Protein AF-A0A955DPI5-F1 (afdb_monomer_lite)

Radius of gyration: 25.95 Å; chains: 1; bounding box: 61×45×71 Å

Sequence (266 aa):
CLPEGFCIQANELGGADCTATEGVYQGDDTFCGGGVICPNPGCPGEGPCLFANGTRGCQNPECCSDICNLDPFCCDTEWDEQCVEEALNSPACVSSACNANAGPCGAGNGTPGCDEPLCCAQLCEFDPFCCDTEWDGLCASGAARTLACGAPPTACCLPDGTCTDNLGFIGCNAFGGALSPMGVVCAEVTTCGGPPCPWDCAPLPDGNGQVNIDDLVAVINSFGALGGPCDSAPDNGDGTFGNGTINIDDLVAVINNFGPCPGQPL

Structure (mmCIF, N/CA/C/O backbone):
data_AF-A0A955DPI5-F1
#
_entry.id   AF-A0A955DPI5-F1
#
loop_
_atom_site.group_PDB
_atom_site.id
_atom_site.type_symbol
_atom_site.label_atom_id
_atom_site.label_alt_id
_atom_site.label_comp_id
_atom_site.label_asym_id
_atom_site.label_entity_id
_atom_site.label_seq_id
_atom_site.pdbx_PDB_ins_code
_atom_site.Cartn_x
_atom_site.Cartn_y
_atom_site.Cartn_z
_atom_site.occupancy
_atom_site.B_iso_or_equiv
_atom_site.auth_seq_id
_atom_site.auth_comp_id
_atom_site.auth_asym_id
_atom_site.auth_atom_id
_atom_site.pdbx_PDB_model_num
ATOM 1 N N . CYS A 1 1 ? -18.372 -9.693 25.940 1.00 83.75 1 CYS A N 1
ATOM 2 C CA . CYS A 1 1 ? -17.633 -10.300 24.820 1.00 83.75 1 CYS A CA 1
ATOM 3 C C . CYS A 1 1 ? -17.995 -11.759 24.727 1.00 83.75 1 CYS A C 1
ATOM 5 O O . CYS A 1 1 ? -17.690 -12.491 25.657 1.00 83.75 1 CYS A O 1
ATOM 7 N N . LEU A 1 2 ? -18.670 -12.174 23.666 1.00 81.75 2 LEU A N 1
ATOM 8 C CA . LEU A 1 2 ? -18.952 -13.584 23.422 1.00 81.75 2 LEU A CA 1
ATOM 9 C C . LEU A 1 2 ? -17.738 -14.293 22.792 1.00 81.75 2 LEU A C 1
ATOM 11 O O . LEU A 1 2 ? 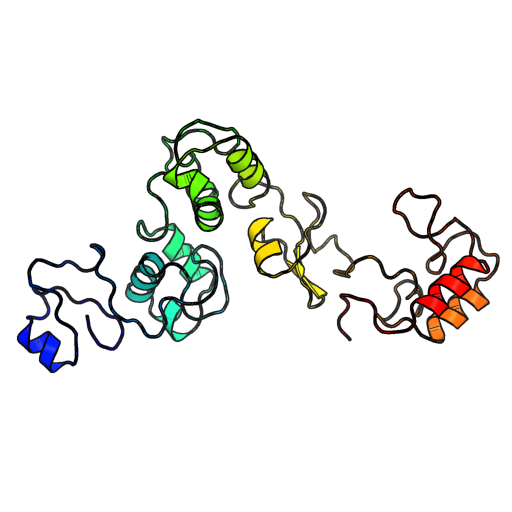-16.851 -13.610 22.278 1.00 81.75 2 LEU A O 1
ATOM 15 N N . PRO A 1 3 ? -17.685 -15.638 22.834 1.00 73.25 3 PRO A N 1
ATOM 16 C CA . PRO A 1 3 ? -16.581 -16.420 22.261 1.00 73.25 3 PRO A CA 1
ATOM 17 C C . PRO A 1 3 ? -16.372 -16.204 20.755 1.00 73.25 3 PRO A C 1
ATOM 19 O O . PRO A 1 3 ? -15.258 -16.322 20.265 1.00 73.25 3 PRO A O 1
ATOM 22 N N . GLU A 1 4 ? -17.446 -15.865 20.044 1.00 70.19 4 GLU A N 1
ATOM 23 C CA . GLU A 1 4 ? -17.479 -15.605 18.598 1.00 70.19 4 GLU A CA 1
ATOM 24 C C . GLU A 1 4 ? -17.051 -14.158 18.251 1.00 70.19 4 GLU A C 1
ATOM 26 O O . GLU A 1 4 ? -17.290 -13.682 17.151 1.00 70.19 4 GLU A O 1
ATOM 31 N N . GLY A 1 5 ? -16.492 -13.397 19.200 1.00 70.62 5 GLY A N 1
ATOM 32 C CA . GLY A 1 5 ? -16.065 -12.008 18.980 1.00 70.62 5 GLY A CA 1
ATOM 33 C C . GLY A 1 5 ? -17.152 -10.946 19.154 1.00 70.62 5 GLY A C 1
ATOM 34 O O . GLY A 1 5 ? -16.815 -9.781 19.358 1.00 70.62 5 GLY A O 1
ATOM 35 N N . PHE A 1 6 ? -18.435 -11.322 19.194 1.00 75.81 6 PHE A N 1
ATOM 36 C CA . PHE A 1 6 ? -19.522 -10.352 19.354 1.00 75.81 6 PHE A CA 1
ATOM 37 C C . PHE A 1 6 ? -19.469 -9.610 20.693 1.00 75.81 6 PHE A C 1
ATOM 39 O O . PHE A 1 6 ? -19.413 -10.202 21.784 1.00 75.81 6 PHE A O 1
ATOM 46 N N . CYS A 1 7 ? -19.575 -8.288 20.614 1.00 78.62 7 CYS A N 1
ATOM 47 C CA . CYS A 1 7 ? -19.866 -7.457 21.767 1.00 78.62 7 CYS A CA 1
ATOM 48 C C . CYS A 1 7 ? -21.381 -7.227 21.878 1.00 78.62 7 CYS A C 1
ATOM 50 O O . CYS A 1 7 ? -22.006 -6.745 20.942 1.00 78.62 7 CYS A O 1
ATOM 52 N N . ILE A 1 8 ? -21.964 -7.565 23.032 1.00 84.00 8 ILE A N 1
ATOM 53 C CA . ILE A 1 8 ? -23.379 -7.325 23.346 1.00 84.00 8 ILE A CA 1
ATOM 54 C C . ILE A 1 8 ? -23.449 -6.393 24.552 1.00 84.00 8 ILE A C 1
ATOM 56 O O . ILE A 1 8 ? -22.707 -6.586 25.521 1.00 84.00 8 ILE A O 1
ATOM 60 N N . GLN A 1 9 ? -24.324 -5.391 24.487 1.00 84.88 9 GLN A N 1
ATOM 61 C CA . GLN A 1 9 ? -24.470 -4.401 25.549 1.00 84.88 9 GLN A CA 1
ATOM 62 C C . GLN A 1 9 ? -25.161 -5.011 26.779 1.00 84.88 9 GLN A C 1
ATOM 64 O O . GLN A 1 9 ? -26.024 -5.884 26.670 1.00 84.88 9 GLN A O 1
ATOM 69 N N . ALA A 1 10 ? -24.820 -4.530 27.978 1.00 76.56 10 ALA A N 1
ATOM 70 C CA . ALA A 1 10 ? -25.341 -5.089 29.231 1.00 76.56 10 ALA A CA 1
ATOM 71 C C . ALA A 1 10 ? -26.872 -4.948 29.389 1.00 76.56 10 ALA A C 1
ATOM 73 O O . ALA A 1 10 ? -27.504 -5.720 30.110 1.00 76.56 10 ALA A O 1
ATOM 74 N N . ASN A 1 11 ? -27.486 -3.979 28.700 1.00 80.69 11 ASN A N 1
ATOM 75 C CA . ASN A 1 11 ? -28.943 -3.819 28.637 1.00 80.69 11 ASN A CA 1
ATOM 76 C C . ASN A 1 11 ? -29.635 -4.880 27.759 1.00 80.69 11 ASN A C 1
ATOM 78 O O . ASN A 1 11 ? -30.847 -5.056 27.880 1.00 80.69 11 ASN A O 1
ATOM 82 N N . GLU A 1 12 ? -28.888 -5.569 26.896 1.00 82.06 12 GLU A N 1
ATOM 83 C CA . GLU A 1 12 ? -29.357 -6.655 26.031 1.00 82.06 12 GLU A CA 1
ATOM 84 C C . GLU A 1 12 ? -29.020 -8.028 26.627 1.00 82.06 12 GLU A C 1
ATOM 86 O O . GLU A 1 12 ? -29.833 -8.950 26.551 1.00 82.06 12 GLU A O 1
ATOM 91 N N . LEU A 1 13 ? -27.851 -8.153 27.265 1.00 80.00 13 LEU A N 1
ATOM 92 C CA . LEU A 1 13 ? -27.386 -9.374 27.919 1.00 80.00 13 LEU A CA 1
ATOM 93 C C . LEU A 1 13 ? -26.666 -9.041 29.233 1.00 80.00 13 LEU A C 1
ATOM 95 O O . LEU A 1 13 ? -25.537 -8.550 29.236 1.00 80.00 13 LEU A O 1
ATOM 99 N N . GLY A 1 14 ? -27.305 -9.335 30.368 1.00 82.88 14 GLY A N 1
ATOM 100 C CA . GLY A 1 14 ? -26.716 -9.095 31.688 1.00 82.88 14 GLY A CA 1
ATOM 101 C C . GLY A 1 14 ? -25.480 -9.966 31.958 1.00 82.88 14 GLY A C 1
ATOM 102 O O . GLY A 1 14 ? -25.284 -11.015 31.345 1.00 82.88 14 GLY A O 1
ATOM 103 N N . GLY A 1 15 ? -24.643 -9.575 32.927 1.00 80.12 15 GLY A N 1
ATOM 104 C CA . GLY A 1 15 ? -23.353 -10.244 33.169 1.00 80.12 15 GLY A CA 1
ATOM 105 C C . GLY A 1 15 ? -23.434 -11.738 33.517 1.00 80.12 15 GLY A C 1
ATOM 106 O O . GLY A 1 15 ? -22.563 -12.515 33.116 1.00 80.12 15 GLY A O 1
ATOM 107 N N . ALA A 1 16 ? -24.499 -12.168 34.202 1.00 79.75 16 ALA A N 1
ATOM 108 C CA . ALA A 1 16 ? -24.729 -13.585 34.493 1.00 79.75 16 ALA A CA 1
ATOM 109 C C . ALA A 1 16 ? -25.003 -14.398 33.213 1.00 79.75 16 ALA A C 1
ATOM 111 O O . ALA A 1 16 ? -24.439 -15.480 33.048 1.00 79.75 16 ALA A O 1
ATOM 112 N N . ASP A 1 17 ? -25.795 -13.848 32.291 1.00 86.31 17 ASP A N 1
ATOM 113 C CA . ASP A 1 17 ? -26.145 -14.494 31.021 1.00 86.31 17 ASP A CA 1
ATOM 114 C C . ASP A 1 17 ? -24.972 -14.456 30.026 1.00 86.31 17 ASP A C 1
ATOM 116 O O . ASP A 1 17 ? -24.720 -15.432 29.317 1.00 86.31 17 ASP A O 1
ATOM 120 N N . CYS A 1 18 ? -24.169 -13.384 30.045 1.00 83.44 18 CYS A N 1
ATOM 121 C CA . CYS A 1 18 ? -22.902 -13.315 29.310 1.00 83.44 18 CYS A CA 1
ATOM 122 C C . CYS A 1 18 ? -21.966 -14.461 29.719 1.00 83.44 18 CYS A C 1
ATOM 124 O O . CYS A 1 18 ? -21.470 -15.190 28.863 1.00 83.44 18 CYS A O 1
ATOM 126 N N . THR A 1 19 ? -21.769 -14.662 31.026 1.00 85.44 19 THR A N 1
ATOM 127 C CA . THR A 1 19 ? -20.880 -15.720 31.537 1.00 85.44 19 THR A CA 1
ATOM 128 C C . THR A 1 19 ? -21.436 -17.120 31.250 1.00 85.44 19 THR A C 1
ATOM 130 O O . THR A 1 19 ? -20.677 -18.046 30.973 1.00 85.44 19 THR A O 1
ATOM 133 N N . ALA A 1 20 ? -22.764 -17.284 31.283 1.00 88.38 20 ALA A N 1
ATOM 134 C CA . ALA A 1 20 ? -23.430 -18.546 30.955 1.00 88.38 20 ALA A CA 1
ATOM 135 C C . ALA A 1 20 ? -23.275 -18.953 29.478 1.00 88.38 20 ALA A C 1
ATOM 137 O O . ALA A 1 20 ? -23.368 -20.137 29.165 1.00 88.38 20 ALA A O 1
ATOM 138 N N . THR A 1 21 ? -23.001 -17.990 28.596 1.00 85.81 21 THR A N 1
ATOM 139 C CA . THR A 1 21 ? -22.740 -18.202 27.161 1.00 85.81 21 THR A CA 1
ATOM 140 C C . THR A 1 21 ? -21.234 -18.269 26.863 1.00 85.81 21 THR A C 1
ATOM 142 O O . THR A 1 21 ? -20.799 -17.976 25.755 1.00 85.81 21 THR A O 1
ATOM 145 N N . GLU A 1 22 ? -20.423 -18.587 27.879 1.00 86.12 22 GLU A N 1
ATOM 146 C CA . GLU A 1 22 ? -18.950 -18.613 27.827 1.00 86.12 22 GLU A CA 1
ATOM 147 C C . GLU A 1 22 ? -18.302 -17.265 27.458 1.00 86.12 22 GLU A C 1
ATOM 149 O O . GLU A 1 22 ? -17.112 -17.187 27.157 1.00 86.12 22 GLU A O 1
ATOM 154 N N . GLY A 1 23 ? -19.066 -16.173 27.521 1.00 84.62 23 GLY A N 1
ATOM 155 C CA . GLY A 1 23 ? -18.571 -14.835 27.255 1.00 84.62 23 GLY A CA 1
ATOM 156 C C . GLY A 1 23 ? -17.779 -14.244 28.423 1.00 84.62 23 GLY A C 1
ATOM 157 O O . GLY A 1 23 ? -18.050 -14.499 29.597 1.00 84.62 23 GLY A O 1
ATOM 158 N N . VAL A 1 24 ? -16.831 -13.370 28.097 1.00 86.94 24 VAL A N 1
ATOM 159 C CA . VAL A 1 24 ? -16.107 -12.528 29.052 1.00 86.94 24 VAL A CA 1
ATOM 160 C C . VAL A 1 24 ? -16.899 -11.243 29.277 1.00 86.94 24 VAL A C 1
ATOM 162 O O . VAL A 1 24 ? -17.056 -10.414 28.372 1.00 86.94 24 VAL A O 1
ATOM 165 N N . TYR A 1 25 ? -17.421 -11.085 30.489 1.00 85.12 25 TYR A N 1
ATOM 166 C CA . TYR A 1 25 ? -18.157 -9.896 30.900 1.00 85.12 25 TYR A CA 1
ATOM 167 C C . TYR A 1 25 ? -17.194 -8.756 31.263 1.00 85.12 25 TYR A C 1
ATOM 169 O O . TYR A 1 25 ? -16.297 -8.934 32.084 1.00 85.12 25 TYR A O 1
ATOM 177 N N . GLN A 1 26 ? -17.386 -7.591 30.639 1.00 84.38 26 GLN A N 1
ATOM 178 C CA . GLN A 1 26 ? -16.468 -6.445 30.714 1.00 84.38 26 GLN A CA 1
ATOM 179 C C . GLN A 1 26 ? -16.946 -5.335 31.677 1.00 84.38 26 GLN A C 1
ATOM 181 O O . GLN A 1 26 ? -16.278 -4.312 31.807 1.00 84.38 26 GLN A O 1
ATOM 186 N N . GLY A 1 27 ? -18.076 -5.529 32.370 1.00 80.12 27 GLY A N 1
ATOM 187 C CA . GLY A 1 27 ? -18.696 -4.547 33.275 1.00 80.12 27 GLY A CA 1
ATOM 188 C C . GLY A 1 27 ? -19.946 -3.871 32.694 1.00 80.12 27 GLY A C 1
ATOM 189 O O . GLY A 1 27 ? -20.152 -3.887 31.485 1.00 80.12 27 GLY A O 1
ATOM 190 N N . ASP A 1 28 ? -20.785 -3.295 33.564 1.00 77.94 28 ASP A N 1
ATOM 191 C CA . ASP A 1 28 ? -22.064 -2.662 33.182 1.00 77.94 28 ASP A CA 1
ATOM 192 C C . ASP A 1 28 ? -21.891 -1.281 32.520 1.00 77.94 28 ASP A C 1
ATOM 194 O O . ASP A 1 28 ? -22.736 -0.878 31.728 1.00 77.94 28 ASP A O 1
ATOM 198 N N . ASP A 1 29 ? -20.794 -0.573 32.813 1.00 74.69 29 ASP A N 1
ATOM 199 C CA . ASP A 1 29 ? -20.485 0.765 32.272 1.00 74.69 29 ASP A CA 1
ATOM 200 C C . ASP A 1 29 ? -19.584 0.711 31.020 1.00 74.69 29 ASP A C 1
ATOM 202 O O . ASP A 1 29 ? -19.010 1.717 30.594 1.00 74.69 29 ASP A O 1
ATOM 206 N N . THR A 1 30 ? -19.420 -0.481 30.450 1.00 72.81 30 THR A N 1
ATOM 207 C CA . THR A 1 30 ? -18.467 -0.766 29.380 1.00 72.81 30 THR A CA 1
ATOM 208 C C . THR A 1 30 ? -19.219 -0.969 28.065 1.00 72.81 30 THR A C 1
ATOM 210 O O . THR A 1 30 ? -19.916 -1.966 27.896 1.00 72.81 30 THR A O 1
ATOM 213 N N . PHE A 1 31 ? -19.090 -0.021 27.131 1.00 75.19 31 PHE A N 1
ATOM 214 C CA . PHE A 1 31 ? -19.832 -0.030 25.865 1.00 75.19 31 PHE A CA 1
ATOM 215 C C . PHE A 1 31 ? -19.063 -0.724 24.739 1.00 75.19 31 PHE A C 1
ATOM 217 O O . PHE A 1 31 ? -17.872 -0.478 24.538 1.00 75.19 31 PHE A O 1
ATOM 224 N N . CYS A 1 32 ? -19.769 -1.515 23.932 1.00 74.25 32 CYS A N 1
ATOM 225 C CA . CYS A 1 32 ? -19.262 -1.982 22.641 1.00 74.25 32 CYS A CA 1
ATOM 226 C C . CYS A 1 32 ? -18.864 -0.792 21.754 1.00 74.25 32 CYS A C 1
ATOM 228 O O . CYS A 1 32 ? -19.617 0.178 21.670 1.00 74.25 32 CYS A O 1
ATOM 230 N N . GLY A 1 33 ? -17.671 -0.847 21.150 1.00 63.12 33 GLY A N 1
ATOM 231 C CA . GLY A 1 33 ? -17.093 0.255 20.364 1.00 63.12 33 GLY A CA 1
ATOM 232 C C . GLY A 1 33 ? -16.406 1.362 21.185 1.00 63.12 33 GLY A C 1
ATOM 233 O O . GLY A 1 33 ? -15.855 2.292 20.613 1.00 63.12 33 GLY A O 1
ATOM 234 N N . GLY A 1 34 ? -16.398 1.282 22.523 1.00 65.56 34 GLY A N 1
ATOM 235 C CA . GLY A 1 34 ? -15.700 2.231 23.407 1.00 65.56 34 GLY A CA 1
ATOM 236 C C . GLY A 1 34 ? -14.285 1.794 23.807 1.00 65.56 34 GLY A C 1
ATOM 237 O O . GLY A 1 34 ? -13.925 1.938 24.974 1.00 65.56 34 GLY A O 1
ATOM 238 N N . GLY A 1 35 ? -13.519 1.183 22.894 1.00 62.19 35 GLY A N 1
ATOM 239 C CA . GLY A 1 35 ? -12.207 0.577 23.190 1.00 62.19 35 GLY A CA 1
ATOM 240 C C . GLY A 1 35 ? -12.275 -0.832 23.802 1.00 62.19 35 GLY A C 1
ATOM 241 O O . GLY A 1 35 ? -11.279 -1.361 24.297 1.00 62.19 35 GLY A O 1
ATOM 242 N N . VAL A 1 36 ? -13.456 -1.455 23.790 1.00 69.50 36 VAL A N 1
ATOM 243 C CA . VAL A 1 36 ? -13.659 -2.843 24.226 1.00 69.50 36 VAL A CA 1
ATOM 244 C C . VAL A 1 36 ? -13.339 -3.774 23.069 1.00 69.50 36 VAL A C 1
ATOM 246 O O . VAL A 1 36 ? -14.138 -3.911 22.146 1.00 69.50 36 VAL A O 1
ATOM 249 N N . ILE A 1 37 ? -12.191 -4.442 23.144 1.00 68.25 37 ILE A N 1
ATOM 250 C CA . ILE A 1 37 ? -11.783 -5.437 22.152 1.00 68.25 37 ILE A CA 1
ATOM 251 C C . ILE A 1 37 ? -12.199 -6.817 22.657 1.00 68.25 37 ILE A C 1
ATOM 253 O O . ILE A 1 37 ? -11.672 -7.327 23.651 1.00 68.25 37 ILE A O 1
ATOM 257 N N . CYS A 1 38 ? -13.182 -7.412 21.989 1.00 72.00 38 CYS A N 1
ATOM 258 C CA . CYS A 1 38 ? -13.575 -8.789 22.236 1.00 72.00 38 CYS A CA 1
ATOM 259 C C . CYS A 1 38 ? -12.688 -9.732 21.412 1.00 72.00 38 CYS A C 1
ATOM 261 O O . CYS A 1 38 ? -12.380 -9.403 20.270 1.00 72.00 38 CYS A O 1
ATOM 263 N N . PRO A 1 39 ? -12.267 -10.891 21.954 1.00 67.69 39 PRO A N 1
ATOM 264 C CA . PRO A 1 39 ? -11.499 -11.857 21.178 1.00 67.69 39 PRO A CA 1
ATOM 265 C C . PRO A 1 39 ? -12.342 -12.348 19.998 1.00 67.69 39 PRO A C 1
ATOM 267 O O . PRO A 1 39 ? -13.290 -13.101 20.198 1.00 67.69 39 PRO A O 1
ATOM 270 N N . ASN A 1 40 ? -12.015 -11.898 18.790 1.00 71.12 40 ASN A N 1
ATOM 271 C CA . ASN A 1 40 ? -12.558 -12.432 17.550 1.00 71.12 40 ASN A CA 1
ATOM 272 C C . ASN A 1 40 ? -11.482 -13.352 16.945 1.00 71.12 40 ASN A C 1
ATOM 274 O O . ASN A 1 40 ? -10.343 -12.903 16.802 1.00 71.12 40 ASN A O 1
ATOM 278 N N . PRO A 1 41 ? -11.787 -14.620 16.603 1.00 69.50 41 PRO A N 1
ATOM 279 C CA . PRO A 1 41 ? -10.823 -15.539 15.995 1.00 69.50 41 PRO A CA 1
ATOM 280 C C . PRO A 1 41 ? -10.111 -15.000 14.741 1.00 69.50 41 PRO A C 1
ATOM 282 O O . PRO A 1 41 ? -9.035 -15.500 14.415 1.00 69.50 41 PRO A O 1
ATOM 285 N N . GLY A 1 42 ? -10.691 -14.010 14.052 1.00 78.06 42 GLY A N 1
ATOM 286 C CA . GLY A 1 42 ? -10.100 -13.338 12.893 1.00 78.06 42 GLY A CA 1
ATOM 287 C C . GLY A 1 42 ? -9.387 -12.011 13.181 1.00 78.06 42 GLY A C 1
ATOM 288 O O . GLY A 1 42 ? -8.879 -11.418 12.240 1.00 78.06 42 GLY A O 1
ATOM 289 N N . CYS A 1 43 ? -9.331 -11.526 14.431 1.00 87.50 43 CYS A N 1
ATOM 290 C CA . CYS A 1 43 ? -8.717 -10.232 14.760 1.00 87.50 43 CYS A CA 1
ATOM 291 C C . CYS A 1 43 ? -7.683 -10.313 15.906 1.00 87.50 43 CYS A C 1
ATOM 293 O O . CYS A 1 43 ? -7.985 -10.853 16.974 1.00 87.50 43 CYS A O 1
ATOM 295 N N . PRO A 1 44 ? -6.500 -9.683 15.762 1.00 88.75 44 PRO A N 1
ATOM 296 C CA . PRO A 1 44 ? -6.009 -9.049 14.538 1.00 88.75 44 PRO A CA 1
ATOM 297 C C . PRO A 1 44 ? -5.712 -10.085 13.445 1.00 88.75 44 PRO A C 1
ATOM 299 O O . PRO A 1 44 ? -5.237 -11.185 13.735 1.00 88.75 44 PRO A O 1
ATOM 302 N N . GLY A 1 45 ? -6.014 -9.703 12.209 1.00 87.88 45 GLY A N 1
ATOM 303 C CA . GLY A 1 45 ? -5.609 -10.408 10.999 1.00 87.88 45 GLY A CA 1
ATOM 304 C C . GLY A 1 45 ? -4.240 -9.943 10.506 1.00 87.88 45 GLY A C 1
ATOM 305 O O . GLY A 1 45 ? -3.545 -9.180 11.180 1.00 87.88 45 GLY A O 1
ATOM 306 N N . GLU A 1 46 ? -3.862 -10.378 9.308 1.00 87.62 46 GLU A N 1
ATOM 307 C CA . GLU A 1 46 ? -2.627 -9.947 8.648 1.00 87.62 46 GLU A CA 1
ATOM 308 C C . GLU A 1 46 ? -2.928 -8.867 7.600 1.00 87.62 46 GLU A C 1
ATOM 310 O O . GLU A 1 46 ? -3.975 -8.861 6.960 1.00 87.62 46 GLU A O 1
ATOM 315 N N . GLY A 1 47 ? -1.980 -7.956 7.391 1.00 86.19 47 GLY A N 1
ATOM 316 C CA . GLY A 1 47 ? -2.098 -6.922 6.364 1.00 86.19 47 GLY A CA 1
ATOM 317 C C . GLY A 1 47 ? -2.998 -5.733 6.733 1.00 86.19 47 GLY A C 1
ATOM 318 O O . GLY A 1 47 ? -3.624 -5.698 7.793 1.00 86.19 47 GLY A O 1
ATOM 319 N N . PRO A 1 48 ? -3.018 -4.703 5.875 1.00 87.06 48 PRO A N 1
ATOM 320 C CA . PRO A 1 48 ? -3.680 -3.435 6.160 1.00 87.06 48 PRO A CA 1
ATOM 321 C C . PRO A 1 48 ? -5.213 -3.534 6.153 1.00 87.06 48 PRO A C 1
ATOM 323 O O . PRO A 1 48 ? -5.793 -4.355 5.446 1.00 87.06 48 PRO A O 1
ATOM 326 N N . CYS A 1 49 ? -5.867 -2.671 6.926 1.00 91.44 49 CYS A N 1
ATOM 327 C CA . CYS A 1 49 ? -7.319 -2.571 7.044 1.00 91.44 49 CYS A CA 1
ATOM 328 C C . CYS A 1 49 ? -7.950 -1.723 5.936 1.00 91.44 49 CYS A C 1
ATOM 330 O O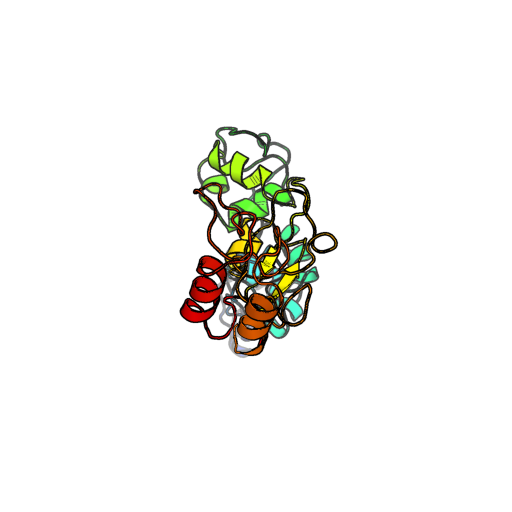 . CYS A 1 49 ? -9.082 -1.976 5.535 1.00 91.44 49 CYS A O 1
ATOM 332 N N . LEU A 1 50 ? -7.233 -0.728 5.411 1.00 90.56 50 LEU A N 1
ATOM 333 C CA . LEU A 1 50 ? -7.740 0.171 4.369 1.00 90.56 50 LEU A CA 1
ATOM 334 C C . LEU A 1 50 ? -7.372 -0.287 2.948 1.00 90.56 50 LEU A C 1
ATOM 336 O O . LEU A 1 50 ? -7.461 0.498 1.998 1.00 90.56 50 LEU A O 1
ATOM 340 N N . PHE A 1 51 ? -6.957 -1.551 2.800 1.00 85.75 51 PHE A N 1
ATOM 341 C CA . PHE A 1 51 ? -6.735 -2.223 1.520 1.00 85.75 51 PHE A CA 1
ATOM 342 C C . PHE A 1 51 ? -7.201 -3.674 1.595 1.00 85.75 51 PHE A C 1
ATOM 344 O O . PHE A 1 51 ? -7.073 -4.319 2.634 1.00 85.75 51 PHE A O 1
ATOM 351 N N . ALA A 1 52 ? -7.704 -4.194 0.474 1.00 88.62 52 ALA A N 1
ATOM 352 C CA . ALA A 1 52 ? -8.057 -5.598 0.372 1.00 88.62 52 ALA A CA 1
ATOM 353 C C . ALA A 1 52 ? -6.764 -6.404 0.518 1.00 88.62 52 ALA A C 1
ATOM 355 O O . ALA A 1 52 ? -5.782 -6.145 -0.186 1.00 88.62 52 ALA A O 1
ATOM 356 N N . ASN A 1 53 ? -6.743 -7.329 1.472 1.00 85.81 53 ASN A N 1
ATOM 357 C CA . ASN A 1 53 ? -5.535 -8.076 1.818 1.00 85.81 53 ASN A CA 1
ATOM 358 C C . ASN A 1 53 ? -5.702 -9.589 1.613 1.00 85.81 53 ASN A C 1
ATOM 360 O O . ASN A 1 53 ? -4.710 -10.317 1.643 1.00 85.81 53 ASN A O 1
ATOM 364 N N . GLY A 1 54 ? -6.925 -10.063 1.354 1.00 88.94 54 GLY A N 1
ATOM 365 C CA . GLY A 1 54 ? -7.190 -11.470 1.056 1.00 88.94 54 GLY A CA 1
ATOM 366 C C . GLY A 1 54 ? -7.118 -12.399 2.275 1.00 88.94 54 GLY A C 1
ATOM 367 O O . GLY A 1 54 ? -7.321 -13.607 2.149 1.00 88.94 54 GLY A O 1
ATOM 368 N N . THR A 1 55 ? -6.789 -11.872 3.457 1.00 91.31 55 THR A N 1
ATOM 369 C CA . THR A 1 55 ? -6.680 -12.633 4.705 1.00 91.31 55 THR A CA 1
ATOM 370 C C . THR A 1 55 ? -7.945 -12.488 5.541 1.00 91.31 55 THR A C 1
ATOM 372 O O . THR A 1 55 ? -8.857 -11.756 5.185 1.00 91.31 55 THR A O 1
ATOM 375 N N . ARG A 1 56 ? -8.034 -13.215 6.654 1.00 93.31 56 ARG A N 1
ATOM 376 C CA . ARG A 1 56 ? -9.114 -13.022 7.624 1.00 93.31 56 ARG A CA 1
ATOM 377 C C . ARG A 1 56 ? -8.749 -11.874 8.548 1.00 93.31 56 ARG A C 1
ATOM 379 O O . ARG A 1 56 ? -7.725 -11.960 9.223 1.00 93.31 56 ARG A O 1
ATOM 386 N N . GLY A 1 57 ? -9.606 -10.862 8.602 1.00 92.81 57 GLY A N 1
ATOM 387 C CA . GLY A 1 57 ? -9.376 -9.650 9.372 1.00 92.81 57 GLY A CA 1
ATOM 388 C C . GLY A 1 57 ? -8.256 -8.777 8.807 1.00 92.81 57 GLY A C 1
ATOM 389 O O . GLY A 1 57 ? -7.785 -8.950 7.685 1.00 92.81 57 GLY A O 1
ATOM 390 N N . CYS A 1 58 ? -7.819 -7.821 9.619 1.00 93.50 58 CYS A N 1
ATOM 391 C CA . CYS A 1 58 ? -6.724 -6.914 9.302 1.00 93.50 58 CYS A CA 1
ATOM 392 C C . CYS A 1 58 ? -5.893 -6.585 10.553 1.00 93.50 58 CYS A C 1
ATOM 394 O O . CYS A 1 58 ? -6.278 -6.907 11.683 1.00 93.50 58 CYS A O 1
ATOM 396 N N . GLN A 1 59 ? -4.749 -5.930 10.359 1.00 91.44 59 GLN A N 1
ATOM 397 C CA . GLN A 1 59 ? -3.717 -5.738 11.382 1.00 91.44 59 GLN A CA 1
ATOM 398 C C . GLN A 1 59 ? -4.106 -4.811 12.542 1.00 91.44 59 GLN A C 1
ATOM 400 O O . GLN A 1 59 ? -3.575 -4.972 13.642 1.00 91.44 59 GLN A O 1
ATOM 405 N N . ASN A 1 60 ? -4.994 -3.829 12.331 1.00 88.62 60 ASN A N 1
ATOM 406 C CA . ASN A 1 60 ? -5.439 -2.933 13.401 1.00 88.62 60 ASN A CA 1
ATOM 407 C C . ASN A 1 60 ? -6.557 -3.629 14.197 1.00 88.62 60 ASN A C 1
ATOM 409 O O . ASN A 1 60 ? -7.648 -3.799 13.657 1.00 88.62 60 ASN A O 1
ATOM 413 N N . PRO A 1 61 ? -6.344 -4.001 15.475 1.00 87.56 61 PRO A N 1
ATOM 414 C CA . PRO A 1 61 ? -7.315 -4.790 16.231 1.00 87.56 61 PRO A CA 1
ATOM 415 C C . PRO A 1 61 ? -8.645 -4.073 16.480 1.00 87.56 61 PRO A C 1
ATOM 417 O O . PRO A 1 61 ? -9.682 -4.733 16.535 1.00 87.56 61 PRO A O 1
ATOM 420 N N . GLU A 1 62 ? -8.622 -2.750 16.658 1.00 86.75 62 GLU A N 1
ATOM 421 C CA . GLU A 1 62 ? -9.825 -1.956 16.927 1.00 86.75 62 GLU A CA 1
ATOM 422 C C . GLU A 1 62 ? -10.658 -1.816 15.653 1.00 86.75 62 GLU A C 1
ATOM 424 O O . GLU A 1 62 ? -11.833 -2.176 15.657 1.00 86.75 62 GLU A O 1
ATOM 429 N N . CYS A 1 63 ? -10.017 -1.428 14.546 1.00 91.44 63 CYS A N 1
ATOM 430 C CA . CYS A 1 63 ? -10.648 -1.397 13.228 1.00 91.44 63 CYS A CA 1
ATOM 431 C C . CYS A 1 63 ? -11.174 -2.777 12.812 1.00 91.44 63 CYS A C 1
ATOM 433 O O . CYS A 1 63 ? -12.340 -2.916 12.458 1.00 91.44 63 CYS A O 1
ATOM 435 N N . CYS A 1 64 ? -10.338 -3.814 12.924 1.00 92.56 64 CYS A N 1
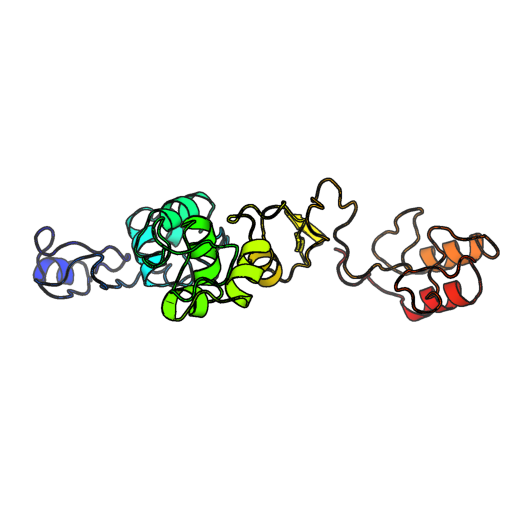ATOM 436 C CA . CYS A 1 64 ? -10.713 -5.186 12.605 1.00 92.56 64 CYS A CA 1
ATOM 437 C C . CYS A 1 64 ? -11.948 -5.600 13.404 1.00 92.56 64 CYS A C 1
ATOM 439 O O . CYS A 1 64 ? -12.921 -6.064 12.823 1.00 92.56 64 CYS A O 1
ATOM 441 N N . SER A 1 65 ? -11.952 -5.379 14.723 1.00 89.19 65 SER A N 1
ATOM 442 C CA . SER A 1 65 ? -13.089 -5.762 15.567 1.00 89.19 65 SER A CA 1
ATOM 443 C C . SER A 1 65 ? -14.361 -4.991 15.220 1.00 89.19 65 SER A C 1
ATOM 445 O O . SER A 1 65 ? -15.440 -5.574 15.267 1.00 89.19 65 SER A O 1
ATOM 447 N N . ASP A 1 66 ? -14.260 -3.702 14.892 1.00 89.06 66 ASP A N 1
ATOM 448 C CA . ASP A 1 66 ? -15.417 -2.883 14.519 1.00 89.06 66 ASP A CA 1
ATOM 449 C C . ASP A 1 66 ? -16.053 -3.379 13.214 1.00 89.06 66 ASP A C 1
ATOM 451 O O . ASP A 1 66 ? -17.245 -3.686 13.189 1.00 89.06 66 ASP A O 1
ATOM 455 N N . ILE A 1 67 ? -15.238 -3.584 12.174 1.00 92.56 67 ILE A N 1
ATOM 456 C CA . ILE A 1 67 ? -15.716 -4.088 10.880 1.00 92.56 67 ILE A CA 1
ATOM 457 C C . ILE A 1 67 ? -16.223 -5.516 10.994 1.00 92.56 67 ILE A C 1
ATOM 459 O O . ILE A 1 67 ? -17.287 -5.820 10.485 1.00 92.56 67 ILE A O 1
ATOM 463 N N . CYS A 1 68 ? -15.565 -6.380 11.759 1.00 89.94 68 CYS A N 1
ATOM 464 C CA . CYS A 1 68 ? -16.037 -7.753 11.929 1.00 89.94 68 CYS A CA 1
ATOM 465 C C . CYS A 1 68 ? -17.349 -7.855 12.728 1.00 89.94 68 CYS A C 1
ATOM 467 O O . CYS A 1 68 ? -18.083 -8.831 12.587 1.00 89.94 68 CYS A O 1
ATOM 469 N N . ASN A 1 69 ? -17.661 -6.867 13.577 1.00 85.12 69 ASN A N 1
ATOM 470 C CA . ASN A 1 69 ? -18.977 -6.775 14.217 1.00 85.12 69 ASN A CA 1
ATOM 471 C C . ASN A 1 69 ? -20.060 -6.292 13.239 1.00 85.12 69 ASN A C 1
ATOM 473 O O . ASN A 1 69 ? -21.233 -6.620 13.437 1.00 85.12 69 ASN A O 1
ATOM 477 N N . LEU A 1 70 ? -19.683 -5.500 12.232 1.00 87.50 70 LEU A N 1
ATOM 478 C CA . LEU A 1 70 ? -20.575 -5.026 11.177 1.00 87.50 70 LEU A CA 1
ATOM 479 C C . LEU A 1 70 ? -20.822 -6.121 10.129 1.00 87.50 70 LEU A C 1
ATOM 481 O O . LEU A 1 70 ? -21.980 -6.458 9.869 1.00 87.50 70 LEU A O 1
ATOM 485 N N . ASP A 1 71 ? -19.746 -6.710 9.610 1.00 91.75 71 ASP A N 1
ATOM 486 C CA . ASP A 1 71 ? -19.737 -7.800 8.643 1.00 91.75 71 ASP A CA 1
ATOM 487 C C . ASP A 1 71 ? -18.800 -8.952 9.081 1.00 91.75 71 ASP A C 1
ATOM 489 O O . ASP A 1 71 ? -17.574 -8.891 8.917 1.00 91.75 71 ASP A O 1
ATOM 493 N N . PRO A 1 72 ? -19.364 -10.062 9.600 1.00 89.00 72 PRO A N 1
ATOM 494 C CA . PRO A 1 72 ? -18.600 -11.262 9.941 1.00 89.00 72 PRO A CA 1
ATOM 495 C C . PRO A 1 72 ? -17.854 -11.899 8.758 1.00 89.00 72 PRO A C 1
ATOM 497 O O . PRO A 1 72 ? -16.898 -12.649 8.971 1.00 89.00 72 PRO A O 1
ATOM 500 N N . PHE A 1 73 ? -18.241 -11.616 7.506 1.00 93.25 73 PHE A N 1
ATOM 501 C CA . PHE A 1 73 ? -17.514 -12.102 6.331 1.00 93.25 73 PHE A CA 1
ATOM 502 C C . PHE A 1 73 ? -16.034 -11.692 6.374 1.00 93.25 73 PHE A C 1
ATOM 504 O O . PHE A 1 73 ? -15.168 -12.520 6.068 1.00 93.25 73 PHE A O 1
ATOM 511 N N . CYS A 1 74 ? -15.748 -10.479 6.857 1.00 94.19 74 CYS A N 1
ATOM 512 C CA . CYS A 1 74 ? -14.406 -9.908 6.929 1.00 94.19 74 CYS A CA 1
ATOM 513 C C . CYS A 1 74 ? -13.460 -10.659 7.886 1.00 94.19 74 CYS A C 1
ATOM 515 O O . CYS A 1 74 ? -12.254 -10.699 7.637 1.00 94.19 74 CYS A O 1
ATOM 517 N N . CYS A 1 75 ? -13.967 -11.305 8.949 1.00 91.69 75 CYS A N 1
ATOM 518 C CA . CYS A 1 75 ? -13.164 -12.173 9.835 1.00 91.69 75 CYS A CA 1
ATOM 519 C C . CYS A 1 75 ? -13.256 -13.665 9.509 1.00 91.69 75 CYS A C 1
ATOM 521 O O . CYS A 1 75 ? -12.334 -14.414 9.840 1.00 91.69 75 CYS A O 1
ATOM 523 N N . ASP A 1 76 ? -14.342 -14.120 8.887 1.00 91.00 76 ASP A N 1
ATOM 524 C CA . ASP A 1 76 ? -14.584 -15.552 8.685 1.00 91.00 76 ASP A CA 1
ATOM 525 C C . ASP A 1 76 ? -14.060 -16.047 7.335 1.00 91.00 76 ASP A C 1
ATOM 527 O O . ASP A 1 76 ? -13.618 -17.200 7.198 1.00 91.00 76 ASP A O 1
ATOM 531 N N . THR A 1 77 ? -14.093 -15.169 6.334 1.00 91.62 77 THR A N 1
ATOM 532 C CA . THR A 1 77 ? -13.781 -15.506 4.947 1.00 91.62 77 THR A CA 1
ATOM 533 C C . THR A 1 77 ? -12.551 -14.759 4.470 1.00 91.62 77 THR A C 1
ATOM 535 O O . THR A 1 77 ? -11.508 -15.396 4.308 1.00 91.62 77 THR A O 1
ATOM 538 N N . GLU A 1 78 ? -12.667 -13.450 4.262 1.00 94.50 78 GLU A N 1
ATOM 539 C CA . GLU A 1 78 ? -11.665 -12.646 3.566 1.00 94.50 78 GLU A CA 1
ATOM 540 C C . GLU A 1 78 ? -11.900 -11.147 3.793 1.00 94.50 78 GLU A C 1
ATOM 542 O O . GLU A 1 78 ? -13.038 -10.688 3.798 1.00 94.50 78 GLU A O 1
ATOM 547 N N . TRP A 1 79 ? -10.814 -10.387 3.912 1.00 94.81 79 TRP A N 1
ATOM 548 C CA . TRP A 1 79 ? -10.790 -8.933 3.890 1.00 94.81 79 TRP A CA 1
ATOM 549 C C . TRP A 1 79 ? -10.679 -8.431 2.446 1.00 94.81 79 TRP A C 1
ATOM 551 O O . TRP A 1 79 ? -9.575 -8.282 1.897 1.00 94.81 79 TRP A O 1
ATOM 561 N N . ASP A 1 80 ? -11.839 -8.215 1.830 1.00 92.50 80 ASP A N 1
ATOM 562 C CA . ASP A 1 80 ? -12.001 -7.820 0.430 1.00 92.50 80 ASP A CA 1
ATOM 563 C C 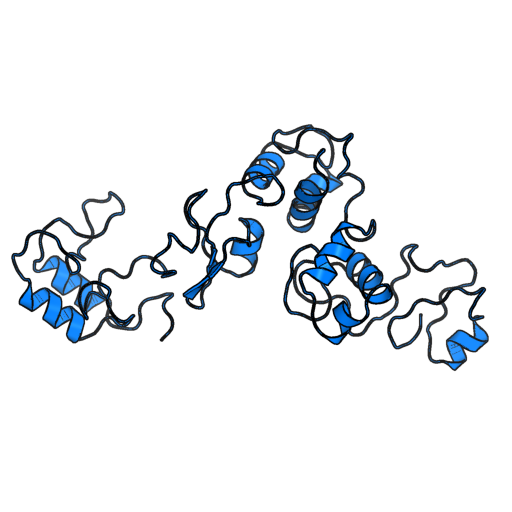. ASP A 1 80 ? -12.272 -6.308 0.257 1.00 92.50 80 ASP A C 1
ATOM 565 O O . ASP A 1 80 ? -12.133 -5.511 1.187 1.00 92.50 80 ASP A O 1
ATOM 569 N N . GLU A 1 81 ? -12.638 -5.885 -0.959 1.00 90.00 81 GLU A N 1
ATOM 570 C CA . GLU A 1 81 ? -12.960 -4.482 -1.268 1.00 90.00 81 GLU A CA 1
ATOM 571 C C . GLU A 1 81 ? -14.167 -3.947 -0.477 1.00 90.00 81 GLU A C 1
ATOM 573 O O . GLU A 1 81 ? -14.226 -2.750 -0.194 1.00 90.00 81 GLU A O 1
ATOM 578 N N . GLN A 1 82 ? -15.107 -4.815 -0.096 1.00 94.81 82 GLN A N 1
ATOM 579 C CA . GLN A 1 82 ? -16.297 -4.443 0.667 1.00 94.81 82 GLN A CA 1
ATOM 580 C C . GLN A 1 82 ? -15.924 -4.179 2.130 1.00 94.81 82 GLN A C 1
ATOM 582 O O . GLN A 1 82 ? -16.287 -3.135 2.670 1.00 94.81 82 GLN A O 1
ATOM 587 N N . CYS A 1 83 ? -15.079 -5.033 2.719 1.00 95.75 83 CYS A N 1
ATOM 588 C CA . CYS A 1 83 ? -14.500 -4.803 4.048 1.00 95.75 83 CYS A CA 1
ATOM 589 C C . CYS A 1 83 ? -13.731 -3.475 4.121 1.00 95.75 83 CYS A C 1
ATOM 591 O O . CYS A 1 83 ? -13.815 -2.747 5.111 1.00 95.75 83 CYS A O 1
ATOM 593 N N . VAL A 1 84 ? -13.007 -3.121 3.053 1.00 92.25 84 VAL A N 1
ATOM 594 C CA . VAL A 1 84 ? -12.307 -1.831 2.954 1.00 92.25 84 VAL A CA 1
ATOM 595 C C . VAL A 1 84 ? -13.282 -0.663 2.866 1.00 92.25 84 VAL A C 1
ATOM 597 O O . VAL A 1 84 ? -13.062 0.355 3.520 1.00 92.25 84 VAL A O 1
ATOM 600 N N . GLU A 1 85 ? -14.351 -0.772 2.075 1.00 91.38 85 GLU A N 1
ATOM 601 C CA . GLU A 1 85 ? -15.370 0.279 1.989 1.00 91.38 85 GLU A CA 1
ATOM 602 C C . GLU A 1 85 ? -16.022 0.529 3.357 1.00 91.38 85 GLU A C 1
ATOM 604 O O . GLU A 1 85 ? -16.193 1.682 3.762 1.00 91.38 85 GLU A O 1
ATOM 609 N N . GLU A 1 86 ? -16.315 -0.529 4.111 1.00 93.75 86 GLU A N 1
ATOM 610 C CA . GLU A 1 86 ? -16.820 -0.420 5.480 1.00 93.75 86 GLU A CA 1
ATOM 611 C C . GLU A 1 86 ? -15.787 0.211 6.425 1.00 93.75 86 GLU A C 1
ATOM 613 O O . GLU A 1 86 ? -16.116 1.150 7.158 1.00 93.75 86 GLU A O 1
ATOM 618 N N . ALA A 1 87 ? -14.522 -0.216 6.345 1.00 92.12 87 ALA A N 1
ATOM 619 C CA . ALA A 1 87 ? -13.413 0.358 7.108 1.00 92.12 87 ALA A CA 1
ATOM 620 C C . ALA A 1 87 ? -13.251 1.863 6.861 1.00 92.12 87 ALA A C 1
ATOM 622 O O . ALA A 1 87 ? -13.117 2.639 7.805 1.00 92.12 87 ALA A O 1
ATOM 623 N N . LEU A 1 88 ? -13.346 2.315 5.610 1.00 86.94 88 LEU A N 1
ATOM 624 C CA . LEU A 1 88 ? -13.235 3.736 5.258 1.00 86.94 88 LEU A CA 1
ATOM 625 C C . LEU A 1 88 ? -14.371 4.597 5.832 1.00 86.94 88 LEU A C 1
ATOM 627 O O . LEU A 1 88 ? -14.221 5.816 5.940 1.00 86.94 88 LEU A O 1
ATOM 631 N N . ASN A 1 89 ? -15.487 3.980 6.220 1.00 87.12 89 ASN A N 1
ATOM 632 C CA . ASN A 1 89 ? -16.616 4.650 6.858 1.00 87.12 89 ASN A CA 1
ATOM 633 C C . ASN A 1 89 ? -16.620 4.507 8.392 1.00 87.12 89 ASN A C 1
ATOM 635 O O . ASN A 1 89 ? -17.484 5.098 9.049 1.00 87.12 89 ASN A O 1
ATOM 639 N N . SER A 1 90 ? -15.665 3.774 8.975 1.00 87.38 90 SER A N 1
ATOM 640 C CA . SER A 1 90 ? -15.570 3.576 10.419 1.00 87.38 90 SER A CA 1
ATOM 641 C C . SER A 1 90 ? -14.568 4.534 11.086 1.00 87.38 90 SER A C 1
ATOM 643 O O . SER A 1 90 ? -13.397 4.599 10.698 1.00 87.38 90 SER A O 1
ATOM 645 N N . PRO A 1 91 ? -14.966 5.231 12.169 1.00 85.38 91 PRO A N 1
ATOM 646 C CA . PRO A 1 91 ? -14.045 6.033 12.974 1.00 85.38 91 PRO A CA 1
ATOM 647 C C . PRO A 1 91 ? -13.041 5.188 13.778 1.00 85.38 91 PRO A C 1
ATOM 649 O O . PRO A 1 91 ? -12.069 5.745 14.281 1.00 85.38 91 PRO A O 1
ATOM 652 N N . ALA A 1 92 ? -13.253 3.872 13.908 1.00 86.69 92 ALA A N 1
ATOM 653 C CA . ALA A 1 92 ? -12.275 2.955 14.501 1.00 86.69 92 ALA A CA 1
ATOM 654 C C . ALA A 1 92 ? -11.103 2.656 13.546 1.00 86.69 92 ALA A C 1
ATOM 656 O O . ALA A 1 92 ? -10.030 2.230 13.976 1.00 86.69 92 ALA A O 1
ATOM 657 N N . CYS A 1 93 ? -11.309 2.882 12.248 1.00 87.81 93 CYS A N 1
ATOM 658 C CA . CYS A 1 93 ? -10.351 2.600 11.183 1.00 87.81 93 CYS A CA 1
ATOM 659 C C . CYS A 1 93 ? -9.671 3.858 10.640 1.00 87.81 93 CYS A C 1
ATOM 661 O O . CYS A 1 93 ? -8.511 3.809 10.233 1.00 87.81 93 CYS A O 1
ATOM 663 N N . VAL A 1 94 ? -10.377 4.991 10.641 1.00 87.81 94 VAL A N 1
ATOM 664 C CA . VAL A 1 94 ? -9.887 6.253 10.081 1.00 87.81 94 VAL A CA 1
ATOM 665 C C . VAL A 1 94 ? -9.580 7.253 11.190 1.00 87.81 94 VAL A C 1
ATOM 667 O O . VAL A 1 94 ? -10.441 7.594 12.000 1.00 87.81 94 VAL A O 1
ATOM 670 N N . SER A 1 95 ? -8.353 7.781 11.197 1.00 84.44 95 SER A N 1
ATOM 671 C CA . SER A 1 95 ? -7.960 8.825 12.146 1.00 84.44 95 SER A CA 1
ATOM 672 C C . SER A 1 95 ? -8.850 10.062 12.008 1.00 84.44 95 SER A C 1
ATOM 674 O O . SER A 1 95 ? -9.025 10.601 10.918 1.00 84.44 95 SER A O 1
ATOM 676 N N . SER A 1 96 ? -9.339 10.590 13.134 1.00 87.25 96 SER A N 1
ATOM 677 C CA . SER A 1 96 ? -10.096 11.854 13.165 1.00 87.25 96 SER A CA 1
ATOM 678 C C . SER A 1 96 ? -9.306 13.069 12.644 1.00 87.25 96 SER A C 1
ATOM 680 O O . SER A 1 96 ? -9.900 14.090 12.286 1.00 87.25 96 SER A O 1
ATOM 682 N N . ALA A 1 97 ? -7.975 12.959 12.567 1.00 90.31 97 ALA A N 1
ATOM 683 C CA . ALA A 1 97 ? -7.104 13.947 11.937 1.00 90.31 97 ALA A CA 1
ATOM 684 C C . ALA A 1 97 ? -7.383 14.089 10.426 1.00 90.31 97 ALA A C 1
ATOM 686 O O . ALA A 1 97 ? -7.196 15.161 9.856 1.00 90.31 97 ALA A O 1
ATOM 687 N N . CYS A 1 98 ? -7.901 13.033 9.795 1.00 90.81 98 CYS A N 1
ATOM 688 C CA . CYS A 1 98 ? -8.289 12.988 8.391 1.00 90.81 98 CYS A CA 1
ATOM 689 C C . CYS A 1 98 ? -9.699 13.539 8.191 1.00 90.81 98 CYS A C 1
ATOM 691 O O . CYS A 1 98 ? -10.689 12.808 8.193 1.00 90.81 98 CYS A O 1
ATOM 693 N N . ASN A 1 99 ? -9.812 14.854 8.041 1.00 90.50 99 ASN A N 1
ATOM 694 C CA . ASN A 1 99 ? -11.103 15.513 7.895 1.00 90.50 99 ASN A CA 1
ATOM 695 C C . ASN A 1 99 ? -11.000 16.742 6.995 1.00 90.50 99 ASN A C 1
ATOM 697 O O . ASN A 1 99 ? -9.959 17.380 6.928 1.00 90.50 99 ASN A O 1
ATOM 701 N N . ALA A 1 100 ? -12.120 17.142 6.392 1.00 88.38 100 ALA A N 1
ATOM 702 C CA . ALA A 1 100 ? -12.186 18.247 5.431 1.00 88.38 100 ALA A CA 1
ATOM 703 C C . ALA A 1 100 ? -11.759 19.634 5.965 1.00 88.38 100 ALA A C 1
ATOM 705 O O . ALA A 1 100 ? -11.699 20.586 5.191 1.00 88.38 100 ALA A O 1
ATOM 706 N N . ASN A 1 101 ? -11.515 19.783 7.273 1.00 89.12 101 ASN A N 1
ATOM 707 C CA . ASN A 1 101 ? -11.028 21.029 7.871 1.00 89.12 101 ASN A CA 1
ATOM 708 C C . ASN A 1 101 ? -9.517 21.011 8.163 1.00 89.12 101 ASN A C 1
ATOM 710 O O . ASN A 1 101 ? -8.999 22.009 8.669 1.00 89.12 101 ASN A O 1
ATOM 714 N N . ALA A 1 102 ? -8.825 19.899 7.902 1.00 91.81 102 ALA A N 1
ATOM 715 C CA . ALA A 1 102 ? -7.373 19.823 7.985 1.00 91.81 102 ALA A CA 1
ATOM 716 C C . ALA A 1 102 ? -6.708 20.603 6.829 1.00 91.81 102 ALA A C 1
ATOM 718 O O . ALA A 1 102 ? -7.370 21.276 6.037 1.00 91.81 102 ALA A O 1
ATOM 719 N N . GLY A 1 103 ? -5.376 20.593 6.774 1.00 91.69 103 GLY A N 1
ATOM 720 C CA . GLY A 1 103 ? -4.637 21.237 5.689 1.00 91.69 103 GLY A CA 1
ATOM 721 C C . GLY A 1 103 ? -4.567 20.390 4.412 1.00 91.69 103 GLY A C 1
ATOM 722 O O . GLY A 1 103 ? -4.891 19.207 4.450 1.00 91.69 103 GLY A O 1
ATOM 723 N N . PRO A 1 104 ? -4.089 20.964 3.293 1.00 92.44 104 PRO A N 1
ATOM 724 C CA . PRO A 1 104 ? -4.015 20.268 2.010 1.00 92.44 104 PRO A CA 1
ATOM 725 C C . PRO A 1 104 ? -3.119 19.028 2.080 1.00 92.44 104 PRO A C 1
ATOM 727 O O . PRO A 1 104 ? -2.007 19.107 2.603 1.00 92.44 104 PRO A O 1
ATOM 730 N N . CYS A 1 105 ? -3.537 17.914 1.478 1.00 92.56 105 CYS A N 1
ATOM 731 C CA . CYS A 1 105 ? -2.712 16.696 1.427 1.00 92.56 105 CYS A CA 1
ATOM 732 C C . CYS A 1 105 ? -1.430 16.870 0.598 1.00 92.56 105 CYS A C 1
ATOM 734 O O . CYS A 1 105 ? -0.385 16.314 0.932 1.00 92.56 105 CYS A O 1
ATOM 736 N N . GLY A 1 106 ? -1.473 17.697 -0.451 1.00 91.19 106 GLY A N 1
ATOM 737 C CA . GLY A 1 106 ? -0.345 17.933 -1.360 1.00 91.19 106 GLY A CA 1
ATOM 738 C C . GLY A 1 106 ? 0.774 18.838 -0.824 1.00 91.19 106 GLY A C 1
ATOM 739 O O . GLY A 1 106 ? 1.718 19.129 -1.560 1.00 91.19 106 GLY A O 1
ATOM 740 N N . ALA A 1 107 ? 0.690 19.319 0.419 1.00 93.25 107 ALA A N 1
ATOM 741 C CA . ALA A 1 107 ? 1.730 20.149 1.026 1.00 93.25 107 ALA A CA 1
ATOM 742 C C . ALA A 1 107 ? 1.820 19.926 2.539 1.00 93.25 107 ALA A C 1
ATOM 744 O O . ALA A 1 107 ? 0.811 19.696 3.194 1.00 93.25 107 ALA A O 1
ATOM 745 N N . GLY A 1 108 ? 3.026 20.056 3.102 1.00 93.56 108 GLY A N 1
ATOM 746 C CA . GLY A 1 108 ? 3.207 20.060 4.553 1.00 93.56 108 GLY A CA 1
ATOM 747 C C . GLY A 1 108 ? 2.373 21.175 5.183 1.00 93.56 108 GLY A C 1
ATOM 748 O O . GLY A 1 108 ? 2.550 22.346 4.837 1.00 93.56 108 GLY A O 1
ATOM 749 N N . ASN A 1 109 ? 1.445 20.808 6.064 1.00 93.94 109 ASN A N 1
ATOM 750 C CA . ASN A 1 109 ? 0.476 21.728 6.654 1.00 93.94 109 ASN A CA 1
ATOM 751 C C . ASN A 1 109 ? 0.730 21.992 8.149 1.00 93.94 109 ASN A C 1
ATOM 753 O O . ASN A 1 109 ? 0.150 22.923 8.710 1.00 93.94 109 ASN A O 1
ATOM 757 N N . GLY A 1 110 ? 1.637 21.234 8.774 1.00 94.06 110 GLY A N 1
ATOM 758 C CA . GLY A 1 110 ? 2.053 21.451 10.159 1.00 94.06 110 GLY A CA 1
ATOM 759 C C . GLY A 1 110 ? 1.059 20.959 11.213 1.00 94.06 110 GLY A C 1
ATOM 760 O O . GLY A 1 110 ? 1.236 21.232 12.400 1.00 94.06 110 GLY A O 1
ATOM 761 N N . THR A 1 111 ? 0.001 20.263 10.799 1.00 94.25 111 THR A N 1
ATOM 762 C CA . THR A 1 111 ? -1.004 19.647 11.672 1.00 94.25 111 THR A CA 1
ATOM 763 C C . THR A 1 111 ? -1.102 18.155 11.380 1.00 94.25 111 THR A C 1
ATOM 765 O O . THR A 1 111 ? -0.736 17.749 10.284 1.00 94.25 111 THR A O 1
ATOM 768 N N . PRO A 1 112 ? -1.561 17.314 12.318 1.00 95.50 112 PRO A N 1
ATOM 769 C CA . PRO A 1 112 ? -1.830 15.919 12.001 1.00 95.50 112 PRO A CA 1
ATOM 770 C C . PRO A 1 112 ? -2.950 15.797 10.956 1.00 95.50 112 PRO A C 1
ATOM 772 O O . PRO A 1 112 ? -3.987 16.452 11.075 1.00 95.50 112 PRO A O 1
ATOM 775 N N . GLY A 1 113 ? -2.747 14.926 9.971 1.00 94.12 113 GLY A N 1
ATOM 776 C CA . GLY A 1 113 ? -3.700 14.625 8.907 1.00 94.12 113 GLY A CA 1
ATOM 777 C C . GLY A 1 113 ? -3.817 15.696 7.816 1.00 94.12 113 GLY A C 1
ATOM 778 O O . GLY A 1 113 ? -3.128 16.720 7.805 1.00 94.12 113 GLY A O 1
ATOM 779 N N . CYS A 1 114 ? -4.706 15.433 6.859 1.00 95.31 114 CYS A N 1
ATOM 780 C CA . CYS A 1 114 ? -5.005 16.332 5.751 1.00 95.31 114 CYS A CA 1
ATOM 781 C C . CYS A 1 114 ? -6.486 16.278 5.328 1.00 95.31 114 CYS A C 1
ATOM 783 O O . CYS A 1 114 ? -7.274 15.495 5.865 1.00 95.31 114 CYS A O 1
ATOM 785 N N . ASP A 1 115 ? -6.867 17.171 4.415 1.00 93.69 115 ASP A N 1
ATOM 786 C CA . ASP A 1 115 ? -8.245 17.532 4.063 1.00 93.69 115 ASP A CA 1
ATOM 787 C C . ASP A 1 115 ? -8.990 16.549 3.157 1.00 93.69 115 ASP A C 1
ATOM 789 O O . ASP A 1 115 ? -10.201 16.684 2.967 1.00 93.69 115 ASP A O 1
ATOM 793 N N . GLU A 1 116 ? -8.308 15.527 2.652 1.00 90.50 116 GLU A N 1
ATOM 794 C CA . GLU A 1 116 ? -8.901 14.444 1.875 1.00 90.50 116 GLU A CA 1
ATOM 795 C C . GLU A 1 116 ? -8.945 13.171 2.738 1.00 90.50 116 GLU A C 1
ATOM 797 O O . GLU A 1 116 ? -7.929 12.482 2.857 1.00 90.50 116 GLU A O 1
ATOM 802 N N . PRO A 1 117 ? -10.095 12.817 3.353 1.00 86.81 117 PRO A N 1
ATOM 803 C CA . PRO A 1 117 ? -10.143 11.775 4.378 1.00 86.81 117 PRO A CA 1
ATOM 804 C C . PRO A 1 117 ? -9.627 10.413 3.912 1.00 86.81 117 PRO A C 1
ATOM 806 O O . PRO A 1 117 ? -8.876 9.778 4.639 1.00 86.81 117 PRO A O 1
ATOM 809 N N . LEU A 1 118 ? -9.969 9.994 2.687 1.00 82.56 118 LEU A N 1
ATOM 810 C CA . LEU A 1 118 ? -9.531 8.709 2.124 1.00 82.56 118 LEU A CA 1
ATOM 811 C C . LEU A 1 118 ? -8.021 8.691 1.844 1.00 82.56 118 LEU A C 1
ATOM 813 O O . LEU A 1 118 ? -7.324 7.759 2.234 1.00 82.56 118 LEU A O 1
ATOM 817 N N . CYS A 1 119 ? -7.514 9.749 1.206 1.00 89.00 119 CYS A N 1
ATOM 818 C CA . CYS A 1 119 ? -6.089 9.953 0.949 1.00 89.00 119 CYS A CA 1
ATOM 819 C C . CYS A 1 119 ? -5.275 9.947 2.251 1.00 89.00 119 CYS A C 1
ATOM 821 O O . CYS A 1 119 ? -4.271 9.244 2.376 1.00 89.00 119 CYS A O 1
ATOM 823 N N . CYS A 1 120 ? -5.745 10.714 3.233 1.00 91.50 120 CYS A N 1
ATOM 824 C CA . CYS A 1 120 ? -5.150 10.820 4.551 1.00 91.50 120 CYS A CA 1
ATOM 825 C C . CYS A 1 120 ? -5.140 9.469 5.268 1.00 91.50 120 CYS A C 1
ATOM 827 O O . CYS A 1 120 ? -4.080 9.028 5.700 1.00 91.50 120 CYS A O 1
ATOM 829 N N . ALA A 1 121 ? -6.291 8.790 5.346 1.00 87.69 121 ALA A N 1
ATOM 830 C CA . ALA A 1 121 ? -6.448 7.543 6.087 1.00 87.69 121 ALA A CA 1
ATOM 831 C C . ALA A 1 121 ? -5.487 6.459 5.593 1.00 87.69 121 ALA A C 1
ATOM 833 O O . ALA A 1 121 ? -4.803 5.828 6.397 1.00 87.69 121 ALA A O 1
ATOM 834 N N . GLN A 1 122 ? -5.378 6.302 4.270 1.00 84.50 122 GLN A N 1
ATOM 835 C CA . GLN A 1 122 ? -4.454 5.338 3.681 1.00 84.50 122 GLN A CA 1
ATOM 836 C C . GLN A 1 122 ? -2.999 5.647 4.026 1.00 84.50 122 GLN A C 1
ATOM 838 O O . GLN A 1 122 ? -2.237 4.725 4.293 1.00 84.50 122 GLN A O 1
ATOM 843 N N . LEU A 1 123 ? -2.601 6.922 4.063 1.00 87.94 123 LEU A N 1
ATOM 844 C CA . LEU A 1 123 ? -1.261 7.284 4.518 1.00 87.94 123 LEU A CA 1
ATOM 845 C C . LEU A 1 123 ? -1.054 7.031 6.008 1.00 87.94 123 LEU A C 1
ATOM 847 O O . LEU A 1 123 ? 0.000 6.517 6.365 1.00 87.94 123 LEU A O 1
ATOM 851 N N . CYS A 1 124 ? -2.036 7.344 6.856 1.00 88.38 124 CYS A N 1
ATOM 852 C CA . CYS A 1 124 ? -1.941 7.122 8.302 1.00 88.38 124 CYS A CA 1
ATOM 853 C C . CYS A 1 124 ? -1.668 5.664 8.656 1.00 88.38 124 CYS A C 1
ATOM 855 O O . CYS A 1 124 ? -0.986 5.388 9.638 1.00 88.38 124 CYS A O 1
ATOM 857 N N . GLU A 1 125 ? -2.231 4.734 7.881 1.00 84.06 125 GLU A N 1
ATOM 858 C CA . GLU A 1 125 ? -2.040 3.308 8.120 1.00 84.06 125 GLU A CA 1
ATOM 859 C C . GLU A 1 125 ? -0.580 2.876 7.923 1.00 84.06 125 GLU A C 1
ATOM 861 O O . GLU A 1 125 ? -0.092 1.980 8.611 1.00 84.06 125 GLU A O 1
ATOM 866 N N . PHE A 1 126 ? 0.142 3.536 7.022 1.00 80.44 126 PHE A N 1
ATOM 867 C CA . PHE A 1 126 ? 1.541 3.217 6.752 1.00 80.44 126 PHE A CA 1
ATOM 868 C C . PHE A 1 126 ? 2.524 4.101 7.505 1.00 80.44 126 PHE A C 1
ATOM 870 O O . PHE A 1 126 ? 3.603 3.642 7.879 1.00 80.44 126 PHE A O 1
ATOM 877 N N . ASP A 1 127 ? 2.158 5.361 7.712 1.00 88.06 127 ASP A N 1
ATOM 878 C CA . ASP A 1 127 ? 2.947 6.331 8.447 1.00 88.06 127 ASP A CA 1
ATOM 879 C C . ASP A 1 127 ? 2.079 7.046 9.495 1.00 88.06 127 ASP A C 1
ATOM 881 O O . ASP A 1 127 ? 1.547 8.137 9.247 1.00 88.06 127 ASP A O 1
ATOM 885 N N . PRO A 1 128 ? 1.949 6.455 10.701 1.00 89.50 128 PRO A N 1
ATOM 886 C CA . PRO A 1 128 ? 1.214 7.065 11.803 1.00 89.50 128 PRO A CA 1
ATOM 887 C C . PRO A 1 128 ? 1.738 8.455 12.177 1.00 89.50 128 PRO A C 1
ATOM 889 O O . PRO A 1 128 ? 0.976 9.277 12.683 1.00 89.50 128 PRO A O 1
ATOM 892 N N . PHE A 1 129 ? 3.007 8.779 11.879 1.00 94.12 129 PHE A N 1
ATOM 893 C CA . PHE A 1 129 ? 3.558 10.113 12.130 1.00 94.12 129 PHE A CA 1
ATOM 894 C C . PHE A 1 129 ? 2.720 11.208 11.461 1.00 94.12 129 PHE A C 1
ATOM 896 O O . PHE A 1 129 ? 2.446 12.233 12.092 1.00 94.12 129 PHE A O 1
ATOM 903 N N . CYS A 1 130 ? 2.245 10.965 10.236 1.00 94.56 130 CYS A N 1
ATOM 904 C CA . CYS A 1 130 ? 1.454 11.929 9.477 1.00 94.56 130 CYS A CA 1
ATOM 905 C C . CYS A 1 130 ? 0.127 12.287 10.156 1.00 94.56 130 CYS A C 1
ATOM 907 O O . CYS A 1 130 ? -0.420 13.358 9.897 1.00 94.56 130 CYS A O 1
ATOM 909 N N . CYS A 1 131 ? -0.386 11.423 11.035 1.00 93.00 131 CYS A N 1
ATOM 910 C CA . CYS A 1 131 ? -1.723 11.547 11.621 1.00 93.00 131 CYS A CA 1
ATOM 911 C C . CYS A 1 131 ? -1.724 11.647 13.148 1.00 93.00 131 CYS A C 1
ATOM 913 O O . CYS A 1 131 ? -2.718 12.098 13.719 1.00 93.00 131 CYS A O 1
ATOM 915 N N . ASP A 1 132 ? -0.596 11.332 13.783 1.00 92.69 132 ASP A N 1
ATOM 916 C CA . ASP A 1 132 ? -0.384 11.462 15.224 1.00 92.69 132 ASP A CA 1
ATOM 917 C C . ASP A 1 132 ? 0.501 12.662 15.578 1.00 92.69 132 ASP A C 1
ATOM 919 O O . ASP A 1 132 ? 0.399 13.205 16.679 1.00 92.69 132 ASP A O 1
ATOM 923 N N . THR A 1 133 ? 1.393 13.070 14.668 1.00 94.81 133 THR A N 1
ATOM 924 C CA . THR A 1 133 ? 2.402 14.103 14.942 1.00 94.81 133 THR A CA 1
ATOM 925 C C . THR A 1 133 ? 2.232 15.321 14.049 1.00 94.81 133 THR A C 1
ATOM 927 O O . THR A 1 133 ? 1.889 16.394 14.546 1.00 94.81 133 THR A O 1
ATOM 930 N N . GLU A 1 134 ? 2.491 15.187 12.750 1.00 95.56 134 GLU A N 1
ATOM 931 C CA . GLU A 1 134 ? 2.511 16.322 11.832 1.00 95.56 134 GLU A CA 1
ATOM 932 C C . GLU A 1 134 ? 2.456 15.859 10.378 1.00 95.56 134 GLU A C 1
ATOM 934 O O . GLU A 1 134 ? 3.172 14.947 9.973 1.00 95.56 134 GLU A O 1
ATOM 939 N N . TRP A 1 135 ? 1.671 16.559 9.566 1.00 96.12 135 TRP A N 1
ATOM 940 C CA . TRP A 1 135 ? 1.716 16.456 8.120 1.00 96.12 135 TRP A CA 1
ATOM 941 C C . TRP A 1 135 ? 2.806 17.367 7.553 1.00 96.12 135 TRP A C 1
ATOM 943 O O . TRP A 1 135 ? 2.619 18.583 7.407 1.00 96.12 135 TRP A O 1
ATOM 953 N N . ASP A 1 136 ? 3.954 16.780 7.226 1.00 95.81 136 ASP A N 1
ATOM 954 C CA . ASP A 1 136 ? 5.128 17.483 6.712 1.00 95.81 136 ASP A CA 1
ATOM 955 C C . ASP A 1 136 ? 5.342 17.269 5.194 1.00 95.81 136 ASP A C 1
ATOM 957 O O . ASP A 1 136 ? 4.466 16.806 4.455 1.00 95.81 136 ASP A O 1
ATOM 961 N N . GLY A 1 137 ? 6.521 17.654 4.690 1.00 93.12 137 GLY A N 1
ATOM 962 C CA . GLY A 1 137 ? 6.881 17.463 3.283 1.00 93.12 137 GLY A CA 1
ATOM 963 C C . GLY A 1 137 ? 7.033 15.995 2.862 1.00 93.12 137 GLY A C 1
ATOM 964 O O . GLY A 1 137 ? 6.878 15.695 1.675 1.00 93.12 137 GLY A O 1
ATOM 965 N N . LEU A 1 138 ? 7.319 15.083 3.797 1.00 91.31 138 LEU A N 1
ATOM 966 C CA . LEU A 1 138 ? 7.373 13.645 3.541 1.00 91.31 138 LEU A CA 1
ATOM 967 C C . LEU A 1 138 ? 5.958 13.072 3.438 1.00 91.31 138 LEU A C 1
ATOM 969 O O . LEU A 1 138 ? 5.687 12.374 2.461 1.00 91.31 138 LEU A O 1
ATOM 973 N N . CYS A 1 139 ? 5.045 13.464 4.332 1.00 93.94 139 CYS A N 1
ATOM 974 C CA . CYS A 1 139 ? 3.625 13.101 4.244 1.00 93.94 139 CYS A CA 1
ATOM 975 C C . CYS A 1 139 ? 3.015 13.547 2.908 1.00 93.94 139 CYS A C 1
ATOM 977 O O . CYS A 1 139 ? 2.433 12.742 2.182 1.00 93.94 139 CYS A O 1
ATOM 979 N N . ALA A 1 140 ? 3.256 14.800 2.509 1.00 92.31 140 ALA A N 1
ATOM 980 C CA . ALA A 1 140 ? 2.797 15.319 1.221 1.00 92.31 140 ALA A CA 1
ATOM 981 C C . ALA A 1 140 ? 3.417 14.593 0.012 1.00 92.31 140 ALA A C 1
ATOM 983 O O . ALA A 1 140 ? 2.747 14.352 -0.995 1.00 92.31 140 ALA A O 1
ATOM 984 N N . SER A 1 141 ? 4.695 14.210 0.105 1.00 88.25 141 SER A N 1
ATOM 985 C CA . SER A 1 141 ? 5.368 13.436 -0.947 1.00 88.25 141 SER A CA 1
ATOM 986 C C . SER A 1 141 ? 4.844 12.002 -1.044 1.00 88.25 141 SER A C 1
ATOM 988 O O . SER A 1 141 ? 4.795 11.451 -2.145 1.00 88.25 141 SER A O 1
ATOM 990 N N . GLY A 1 142 ? 4.457 11.400 0.085 1.00 85.25 142 GLY A N 1
ATOM 991 C CA . GLY A 1 142 ? 3.746 10.125 0.133 1.00 85.25 142 GLY A CA 1
ATOM 992 C C . GLY A 1 142 ? 2.362 10.243 -0.499 1.00 85.25 142 GLY A C 1
ATOM 993 O O . GLY A 1 142 ? 2.017 9.434 -1.356 1.00 85.25 142 GLY A O 1
ATOM 994 N N . ALA A 1 143 ? 1.621 11.307 -0.172 1.00 87.00 143 ALA A N 1
ATOM 995 C CA . ALA A 1 143 ? 0.268 11.550 -0.676 1.00 87.00 143 ALA A CA 1
ATOM 996 C C . ALA A 1 143 ? 0.262 11.660 -2.198 1.00 87.00 143 ALA A C 1
ATOM 998 O O . ALA A 1 143 ? -0.513 10.993 -2.871 1.00 87.00 143 ALA A O 1
ATOM 999 N N . ALA A 1 144 ? 1.221 12.395 -2.764 1.00 83.31 144 ALA A N 1
ATOM 1000 C CA . ALA A 1 144 ? 1.381 12.531 -4.211 1.00 83.31 144 ALA A CA 1
ATOM 1001 C C . ALA A 1 144 ? 1.626 11.200 -4.961 1.00 83.31 144 ALA A C 1
ATOM 1003 O O . ALA A 1 144 ? 1.583 11.173 -6.192 1.00 83.31 144 ALA A O 1
ATOM 1004 N N . ARG A 1 145 ? 1.908 10.104 -4.244 1.00 77.94 145 ARG A N 1
ATOM 1005 C CA . ARG A 1 145 ? 2.138 8.752 -4.784 1.00 77.94 145 ARG A CA 1
ATOM 1006 C C . ARG A 1 145 ? 1.017 7.766 -4.438 1.00 77.94 145 ARG A C 1
ATOM 1008 O O . ARG A 1 145 ? 1.109 6.589 -4.794 1.00 77.94 145 ARG A O 1
ATOM 1015 N N . THR A 1 146 ? -0.023 8.230 -3.755 1.00 76.94 146 THR A N 1
ATOM 1016 C CA . THR A 1 146 ? -1.164 7.426 -3.320 1.00 76.94 146 THR A CA 1
ATOM 1017 C C . THR A 1 146 ? -2.337 7.657 -4.268 1.00 76.94 146 THR A C 1
ATOM 1019 O O . THR A 1 146 ? -2.754 8.793 -4.493 1.00 76.94 146 THR A O 1
ATOM 1022 N N . LEU A 1 147 ? -2.892 6.577 -4.827 1.00 73.88 147 LEU A N 1
ATOM 1023 C CA . LEU A 1 147 ? -3.996 6.643 -5.795 1.00 73.88 147 LEU A CA 1
ATOM 1024 C C . LEU A 1 147 ? -5.231 7.354 -5.215 1.00 73.88 147 LEU A C 1
ATOM 1026 O O . LEU A 1 147 ? -5.845 8.172 -5.897 1.00 73.88 147 LEU A O 1
ATOM 1030 N N . ALA A 1 148 ? -5.539 7.128 -3.932 1.00 77.75 148 ALA A N 1
ATOM 1031 C CA . ALA A 1 148 ? -6.628 7.815 -3.231 1.00 77.75 148 ALA A CA 1
ATOM 1032 C C . ALA A 1 148 ? -6.436 9.339 -3.105 1.00 77.75 148 ALA A C 1
ATOM 1034 O O . ALA A 1 148 ? -7.408 10.046 -2.865 1.00 77.75 148 ALA A O 1
ATOM 1035 N N . CYS A 1 149 ? -5.215 9.846 -3.305 1.00 79.06 149 CYS A N 1
ATOM 1036 C CA . CYS A 1 149 ? -4.879 11.273 -3.331 1.00 79.06 149 CYS A CA 1
ATOM 1037 C C . CYS A 1 149 ? -4.814 11.838 -4.765 1.00 79.06 149 CYS A C 1
ATOM 1039 O O . CYS A 1 149 ? -4.155 12.847 -5.022 1.00 79.06 149 CYS A O 1
ATOM 1041 N N . GLY A 1 150 ? -5.407 11.142 -5.742 1.00 74.62 150 GLY A N 1
ATOM 1042 C CA . GLY A 1 150 ? -5.416 11.570 -7.141 1.00 74.62 150 GLY A CA 1
ATOM 1043 C C . GLY A 1 150 ? -4.087 11.382 -7.874 1.00 74.62 150 GLY A C 1
ATOM 1044 O O . GLY A 1 150 ? -3.906 11.955 -8.953 1.00 74.62 150 GLY A O 1
ATOM 1045 N N . ALA A 1 151 ? -3.159 10.585 -7.329 1.00 74.44 151 ALA A N 1
ATOM 1046 C CA . ALA A 1 151 ? -1.994 10.152 -8.091 1.00 74.44 151 ALA A CA 1
ATOM 1047 C C . ALA A 1 151 ? -2.459 9.383 -9.343 1.00 74.44 151 ALA A C 1
ATOM 1049 O O . ALA A 1 151 ? -3.425 8.621 -9.267 1.00 74.44 151 ALA A O 1
ATOM 1050 N N . PRO A 1 152 ? -1.803 9.559 -10.504 1.00 70.88 152 PRO A N 1
ATOM 1051 C CA . PRO A 1 152 ? -2.152 8.781 -11.681 1.00 70.88 152 PRO A CA 1
ATOM 1052 C C . PRO A 1 152 ? -1.932 7.283 -11.399 1.00 70.88 152 PRO A C 1
ATOM 1054 O O . PRO A 1 152 ? -0.941 6.933 -10.742 1.00 70.88 152 PRO A O 1
ATOM 1057 N N . PRO A 1 153 ? -2.828 6.401 -11.885 1.00 71.06 153 PRO A N 1
ATOM 1058 C CA . PRO A 1 153 ? -2.678 4.964 -11.704 1.00 71.06 153 PRO A CA 1
ATOM 1059 C C . PRO A 1 153 ? -1.321 4.531 -12.247 1.00 71.06 153 PRO A C 1
ATOM 1061 O O . PRO A 1 153 ? -0.833 5.058 -13.250 1.00 71.06 153 PRO A O 1
ATOM 1064 N N . THR A 1 154 ? -0.674 3.642 -11.507 1.00 78.94 154 THR A N 1
ATOM 1065 C CA . THR A 1 154 ? 0.685 3.204 -11.796 1.00 78.94 154 THR A CA 1
ATOM 1066 C C . THR A 1 154 ? 0.740 1.695 -11.630 1.00 78.94 154 THR A C 1
ATOM 1068 O O . THR A 1 154 ? 0.375 1.183 -10.576 1.00 78.94 154 THR A O 1
ATOM 1071 N N . ALA A 1 155 ? 1.208 1.001 -12.659 1.00 83.38 155 ALA A N 1
ATOM 1072 C CA . ALA A 1 155 ? 1.341 -0.440 -12.685 1.00 83.38 155 ALA A CA 1
ATOM 1073 C C . ALA A 1 155 ? 2.302 -0.902 -11.590 1.00 83.38 155 ALA A C 1
ATOM 1075 O O . ALA A 1 155 ? 3.471 -0.504 -11.560 1.00 83.38 155 ALA A O 1
ATOM 1076 N N . CYS A 1 156 ? 1.802 -1.766 -10.716 1.00 83.94 156 CYS A N 1
ATOM 1077 C CA . CYS A 1 156 ? 2.583 -2.534 -9.769 1.00 83.94 156 CYS A CA 1
ATOM 1078 C C . CYS A 1 156 ? 2.833 -3.931 -10.336 1.00 83.94 156 CYS A C 1
ATOM 1080 O O . CYS A 1 156 ? 1.891 -4.693 -10.558 1.00 83.94 156 CYS A O 1
ATOM 1082 N N . CYS A 1 157 ? 4.103 -4.264 -10.539 1.00 83.69 157 CYS A N 1
ATOM 1083 C CA . CYS A 1 157 ? 4.533 -5.590 -10.953 1.00 83.69 157 CYS A CA 1
ATOM 1084 C C . CYS A 1 157 ? 4.900 -6.430 -9.736 1.00 83.69 157 CYS A C 1
ATOM 1086 O O . CYS A 1 157 ? 5.847 -6.102 -9.020 1.00 83.69 157 CYS A O 1
ATOM 1088 N N . LEU A 1 158 ? 4.151 -7.503 -9.502 1.00 79.19 158 LEU A N 1
ATOM 1089 C CA . LEU A 1 158 ? 4.342 -8.390 -8.362 1.00 79.19 158 LEU A CA 1
ATOM 1090 C C . LEU A 1 158 ? 5.395 -9.474 -8.662 1.00 79.19 158 LEU A C 1
ATOM 1092 O O . LEU A 1 158 ? 5.640 -9.802 -9.826 1.00 79.19 158 LEU A O 1
ATOM 1096 N N . PRO A 1 159 ? 6.024 -10.068 -7.627 1.00 67.44 159 PRO A N 1
ATOM 1097 C CA . PRO A 1 159 ? 7.041 -11.110 -7.809 1.00 67.44 159 PRO A CA 1
ATOM 1098 C C . PRO A 1 159 ? 6.566 -12.370 -8.548 1.00 67.44 159 PRO A C 1
ATOM 1100 O O . PRO A 1 159 ? 7.393 -13.145 -9.024 1.00 67.44 159 PRO A O 1
ATOM 1103 N N . ASP A 1 160 ? 5.255 -12.595 -8.624 1.00 65.50 160 ASP A N 1
ATOM 1104 C CA . ASP A 1 160 ? 4.625 -13.715 -9.332 1.00 65.50 160 ASP A CA 1
ATOM 1105 C C . ASP A 1 160 ? 4.409 -13.447 -10.837 1.00 65.50 160 ASP A C 1
ATOM 1107 O O . ASP A 1 160 ? 3.863 -14.295 -11.545 1.00 65.50 160 ASP A O 1
ATOM 1111 N N . GLY A 1 161 ? 4.855 -12.287 -11.333 1.00 68.88 161 GLY A N 1
ATOM 1112 C CA . GLY A 1 161 ? 4.711 -11.863 -12.726 1.00 68.88 161 GLY A CA 1
ATOM 1113 C C . GLY A 1 161 ? 3.351 -11.245 -13.052 1.00 68.88 161 GLY A C 1
ATOM 1114 O O . GLY A 1 161 ? 3.102 -10.900 -14.209 1.00 68.88 161 GLY A O 1
ATOM 1115 N N . THR A 1 162 ? 2.465 -11.095 -12.064 1.00 77.88 162 THR A N 1
ATOM 1116 C CA . THR A 1 162 ? 1.184 -10.408 -12.249 1.00 77.88 162 THR A CA 1
ATOM 1117 C C . THR A 1 162 ? 1.346 -8.887 -12.173 1.00 77.88 162 THR A C 1
ATOM 1119 O O . THR A 1 162 ? 2.310 -8.362 -11.610 1.00 77.88 162 THR A O 1
ATOM 1122 N N . CYS A 1 163 ? 0.399 -8.170 -12.781 1.00 80.62 163 CYS A N 1
ATOM 1123 C CA . CYS A 1 163 ? 0.357 -6.711 -12.804 1.00 80.62 163 CYS A CA 1
ATOM 1124 C C . CYS A 1 163 ? -0.959 -6.207 -12.212 1.00 80.62 163 CYS A C 1
ATOM 1126 O O . CYS A 1 163 ? -2.021 -6.738 -12.546 1.00 80.62 163 CYS A O 1
ATOM 1128 N N . THR A 1 164 ? -0.908 -5.152 -11.395 1.00 83.00 164 THR A N 1
ATOM 1129 C CA . THR A 1 164 ? -2.107 -4.454 -10.905 1.00 83.00 164 THR A CA 1
ATOM 1130 C C . THR A 1 164 ? -1.934 -2.935 -10.848 1.00 83.00 164 THR A C 1
ATOM 1132 O O . THR A 1 164 ? -0.896 -2.433 -10.429 1.00 83.00 164 THR A O 1
ATOM 1135 N N . ASP A 1 165 ? -2.969 -2.196 -11.255 1.00 76.00 165 ASP A N 1
ATOM 1136 C CA . ASP A 1 165 ? -2.976 -0.725 -11.341 1.00 76.00 165 ASP A CA 1
ATOM 1137 C C . ASP A 1 165 ? -3.467 -0.024 -10.063 1.00 76.00 165 ASP A C 1
ATOM 1139 O O . ASP A 1 165 ? -3.343 1.196 -9.932 1.00 76.00 165 ASP A O 1
ATOM 1143 N N . ASN A 1 166 ? -4.034 -0.785 -9.119 1.00 67.94 166 ASN A N 1
ATOM 1144 C CA . ASN A 1 166 ? -4.736 -0.248 -7.944 1.00 67.94 166 ASN A CA 1
ATOM 1145 C C . ASN A 1 166 ? -3.932 -0.322 -6.640 1.00 67.94 166 ASN A C 1
ATOM 1147 O O . ASN A 1 166 ? -4.386 0.155 -5.601 1.00 67.94 166 ASN A O 1
ATOM 1151 N N . LEU A 1 167 ? -2.724 -0.880 -6.679 1.00 66.69 167 LEU A N 1
ATOM 1152 C CA . LEU A 1 167 ? -1.812 -0.876 -5.543 1.00 66.69 167 LEU A CA 1
ATOM 1153 C C . LEU A 1 167 ? -0.893 0.342 -5.684 1.00 66.69 167 LEU A C 1
ATOM 1155 O O . LEU A 1 167 ? 0.142 0.268 -6.338 1.00 66.69 167 LEU A O 1
ATOM 1159 N N . GLY A 1 168 ? -1.280 1.487 -5.104 1.00 66.06 168 GLY A N 1
ATOM 1160 C CA . GLY A 1 168 ? -0.420 2.683 -5.040 1.00 66.06 168 GLY A CA 1
ATOM 1161 C C . GLY A 1 168 ? 0.956 2.388 -4.413 1.00 66.06 168 GLY A C 1
ATOM 1162 O O . GLY A 1 168 ? 1.213 1.269 -3.977 1.00 66.06 168 GLY A O 1
ATOM 1163 N N . PHE A 1 169 ? 1.855 3.379 -4.311 1.00 65.56 169 PHE A N 1
ATOM 1164 C CA . PHE A 1 169 ? 3.265 3.123 -3.943 1.00 65.56 169 PHE A CA 1
ATOM 1165 C C . PHE A 1 169 ? 3.461 2.254 -2.706 1.00 65.56 169 PHE A C 1
ATOM 1167 O O . PHE A 1 169 ? 4.309 1.360 -2.695 1.00 65.56 169 PHE A O 1
ATOM 1174 N N . ILE A 1 170 ? 2.657 2.495 -1.679 1.00 64.94 170 ILE A N 1
ATOM 1175 C CA . ILE A 1 170 ? 2.812 1.783 -0.423 1.00 64.94 170 ILE A CA 1
ATOM 1176 C C . ILE A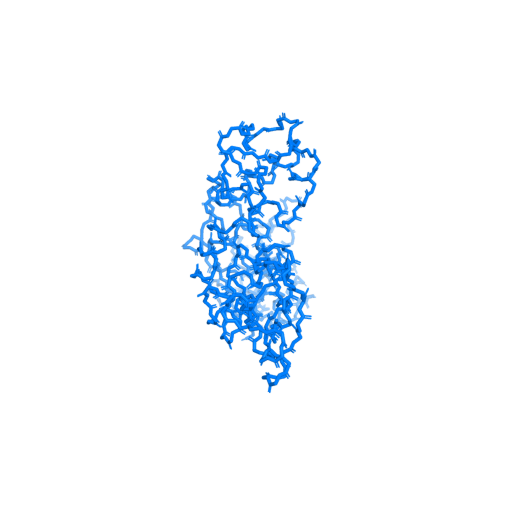 1 170 ? 2.210 0.377 -0.492 1.00 64.94 170 ILE A C 1
ATOM 1178 O O . ILE A 1 170 ? 2.863 -0.575 -0.071 1.00 64.94 170 ILE A O 1
ATOM 1182 N N . GLY A 1 171 ? 1.037 0.229 -1.116 1.00 71.00 171 GLY A N 1
ATOM 1183 C CA . GLY A 1 171 ? 0.444 -1.079 -1.389 1.00 71.00 171 GLY A CA 1
ATOM 1184 C C . GLY A 1 171 ? 1.378 -1.950 -2.227 1.00 71.00 171 GLY A C 1
ATOM 1185 O O . GLY A 1 171 ? 1.678 -3.072 -1.840 1.00 71.00 171 GLY A O 1
ATOM 1186 N N . CYS A 1 172 ? 1.936 -1.412 -3.313 1.00 77.75 172 CYS A N 1
ATOM 1187 C CA . CYS A 1 172 ? 2.834 -2.164 -4.184 1.00 77.75 172 CYS A CA 1
ATOM 1188 C C . CYS A 1 172 ? 4.060 -2.712 -3.437 1.00 77.75 172 CYS A C 1
ATOM 1190 O O . CYS A 1 172 ? 4.369 -3.900 -3.535 1.00 77.75 172 CYS A O 1
ATOM 1192 N N . ASN A 1 173 ? 4.706 -1.876 -2.616 1.00 75.12 173 ASN A N 1
ATOM 1193 C CA . ASN A 1 173 ? 5.855 -2.298 -1.814 1.00 75.12 173 ASN A CA 1
ATOM 1194 C C . ASN A 1 173 ? 5.476 -3.316 -0.725 1.00 75.12 173 ASN A C 1
ATOM 1196 O O . ASN A 1 173 ? 6.271 -4.211 -0.439 1.00 75.12 173 ASN A O 1
ATOM 1200 N N . ALA A 1 174 ? 4.285 -3.203 -0.125 1.00 72.00 174 ALA A N 1
ATOM 1201 C CA . ALA A 1 174 ? 3.813 -4.134 0.904 1.00 72.00 174 ALA A CA 1
ATOM 1202 C C . ALA A 1 174 ? 3.668 -5.570 0.369 1.00 72.00 174 ALA A C 1
ATOM 1204 O O . ALA A 1 174 ? 3.973 -6.523 1.083 1.00 72.00 174 ALA A O 1
ATOM 1205 N N . PHE A 1 175 ? 3.295 -5.725 -0.905 1.00 71.56 175 PHE A N 1
ATOM 1206 C CA . PHE A 1 175 ? 3.239 -7.022 -1.591 1.00 71.56 175 PHE A CA 1
ATOM 1207 C C . PHE A 1 175 ? 4.567 -7.422 -2.267 1.00 71.56 175 PHE A C 1
ATOM 1209 O O . PHE A 1 175 ? 4.619 -8.395 -3.019 1.00 71.56 175 PHE A O 1
ATOM 1216 N N . GLY A 1 176 ? 5.657 -6.687 -2.011 1.00 70.75 176 GLY A N 1
ATOM 1217 C CA . GLY A 1 176 ? 6.972 -6.946 -2.604 1.00 70.75 176 GLY A CA 1
ATOM 1218 C C . GLY A 1 176 ? 7.059 -6.643 -4.103 1.00 70.75 176 GLY A C 1
ATOM 1219 O O . GLY A 1 176 ? 7.981 -7.122 -4.761 1.00 70.75 176 GLY A O 1
ATOM 1220 N N . GLY A 1 177 ? 6.104 -5.885 -4.645 1.00 78.06 177 GLY A N 1
ATOM 1221 C CA . GLY A 1 177 ? 6.074 -5.479 -6.043 1.00 78.06 177 GLY A CA 1
ATOM 1222 C C . GLY A 1 177 ? 6.941 -4.257 -6.348 1.00 78.06 177 GLY A C 1
ATOM 1223 O O . GLY A 1 177 ? 7.384 -3.532 -5.456 1.00 78.06 177 GLY A O 1
ATOM 1224 N N . ALA A 1 178 ? 7.169 -4.020 -7.638 1.00 80.50 178 ALA A N 1
ATOM 1225 C CA . ALA A 1 178 ? 7.876 -2.859 -8.164 1.00 80.50 178 ALA A CA 1
ATOM 1226 C C . ALA A 1 178 ? 6.926 -1.974 -8.977 1.00 80.50 178 ALA A C 1
ATOM 1228 O O . ALA A 1 178 ? 6.222 -2.449 -9.868 1.00 80.50 178 ALA A O 1
ATOM 1229 N N . LEU A 1 179 ? 6.925 -0.672 -8.690 1.00 75.25 179 LEU A N 1
ATOM 1230 C CA . LEU A 1 179 ? 6.139 0.290 -9.456 1.00 75.25 179 LEU A CA 1
ATOM 1231 C C . LEU A 1 179 ? 6.814 0.663 -10.771 1.00 75.25 179 LEU A C 1
ATOM 1233 O O . LEU A 1 179 ? 8.011 0.960 -10.818 1.00 75.25 179 LEU A O 1
ATOM 1237 N N . SER A 1 180 ? 5.994 0.775 -11.805 1.00 75.00 180 SER A N 1
ATOM 1238 C CA . SER A 1 180 ? 6.340 1.458 -13.047 1.00 75.00 180 SER A CA 1
ATOM 1239 C C . SER A 1 180 ? 6.463 2.980 -12.843 1.00 75.00 180 SER A C 1
ATOM 1241 O O . SER A 1 180 ? 6.100 3.512 -11.788 1.00 75.00 180 SER A O 1
ATOM 1243 N N . PRO A 1 181 ? 6.986 3.732 -13.829 1.00 74.75 181 PRO A N 1
ATOM 1244 C CA . PRO A 1 181 ? 6.912 5.189 -13.812 1.00 74.75 181 PRO A CA 1
ATOM 1245 C C . PRO A 1 181 ? 5.469 5.685 -13.644 1.00 74.75 181 PRO A C 1
ATOM 1247 O O . PRO A 1 181 ? 4.528 5.061 -14.130 1.00 74.75 181 PRO A O 1
ATOM 1250 N N . MET A 1 182 ? 5.298 6.830 -12.977 1.00 71.50 182 MET A N 1
ATOM 1251 C CA . MET A 1 182 ? 3.972 7.393 -12.700 1.00 71.50 182 MET A CA 1
ATOM 1252 C C . MET A 1 182 ? 3.137 7.539 -13.978 1.00 71.50 182 MET A C 1
ATOM 1254 O O . MET A 1 182 ? 3.585 8.170 -14.937 1.00 71.50 182 MET A O 1
ATOM 1258 N N . GLY A 1 183 ? 1.911 7.011 -13.954 1.00 69.50 183 GLY A N 1
ATOM 1259 C CA . GLY A 1 183 ? 0.965 7.088 -15.072 1.00 69.50 183 GLY A CA 1
ATOM 1260 C C . GLY A 1 183 ? 1.087 5.982 -16.118 1.00 69.50 183 GLY A C 1
ATOM 1261 O O . GLY A 1 183 ? 0.308 5.993 -17.065 1.00 69.50 183 GLY A O 1
ATOM 1262 N N . VAL A 1 184 ? 2.022 5.044 -15.953 1.00 76.75 184 VAL A N 1
ATOM 1263 C CA . VAL A 1 184 ? 2.076 3.804 -16.741 1.00 76.75 184 VAL A CA 1
ATOM 1264 C C . VAL A 1 184 ? 1.145 2.785 -16.097 1.00 76.75 184 VAL A C 1
ATOM 1266 O O . VAL A 1 184 ? 1.281 2.541 -14.906 1.00 76.75 184 VAL A O 1
ATOM 1269 N N . VAL A 1 185 ? 0.245 2.166 -16.859 1.00 81.06 185 VAL A N 1
ATOM 1270 C CA . VAL A 1 185 ? -0.711 1.153 -16.361 1.00 81.06 185 VAL A CA 1
ATOM 1271 C C . VAL A 1 185 ? -0.426 -0.238 -16.927 1.00 81.06 185 VAL A C 1
ATOM 1273 O O . VAL A 1 185 ? 0.285 -0.375 -17.918 1.00 81.06 185 VAL A O 1
ATOM 1276 N N . CYS A 1 186 ? -1.004 -1.288 -16.351 1.00 79.75 186 CYS A N 1
ATOM 1277 C CA . CYS A 1 186 ? -0.779 -2.682 -16.728 1.00 79.75 186 CYS A CA 1
ATOM 1278 C C . CYS A 1 186 ? -1.156 -2.985 -18.177 1.00 79.75 186 CYS A C 1
ATOM 1280 O O . CYS A 1 186 ? -0.576 -3.873 -18.790 1.00 79.75 186 CYS A O 1
ATOM 1282 N N . ALA A 1 187 ? -2.088 -2.225 -18.757 1.00 76.06 187 ALA A N 1
ATOM 1283 C CA . ALA A 1 187 ? -2.402 -2.308 -20.183 1.00 76.06 187 ALA A CA 1
ATOM 1284 C C . ALA A 1 187 ? -1.249 -1.832 -21.094 1.00 76.06 187 ALA A C 1
ATOM 1286 O O . ALA A 1 187 ? -1.216 -2.181 -22.273 1.00 76.06 187 ALA A O 1
ATOM 1287 N N . GLU A 1 188 ? -0.332 -1.024 -20.561 1.00 67.38 188 GLU A N 1
ATOM 1288 C CA . GLU A 1 188 ? 0.846 -0.480 -21.246 1.00 67.38 188 GLU A CA 1
ATOM 1289 C C . GLU A 1 188 ? 2.136 -1.230 -20.876 1.00 67.38 188 GLU A C 1
ATOM 1291 O O . GLU A 1 188 ? 3.136 -1.123 -21.587 1.00 67.38 188 GLU A O 1
ATOM 1296 N N . VAL A 1 189 ? 2.114 -2.018 -19.795 1.00 65.50 189 VAL A N 1
ATOM 1297 C CA . VAL A 1 189 ? 3.214 -2.898 -19.386 1.00 65.50 189 VAL A CA 1
ATOM 1298 C C . VAL A 1 189 ? 3.080 -4.236 -20.110 1.00 65.50 189 VAL A C 1
ATOM 1300 O O . VAL A 1 189 ? 2.198 -5.037 -19.819 1.00 65.50 189 VAL A O 1
ATOM 1303 N N . THR A 1 190 ? 3.968 -4.498 -21.069 1.00 58.38 190 THR A N 1
ATOM 1304 C CA . THR A 1 190 ? 3.927 -5.730 -21.872 1.00 58.38 190 THR A CA 1
ATOM 1305 C C . THR A 1 190 ? 4.440 -6.965 -21.128 1.00 58.38 190 THR A C 1
ATOM 1307 O O . THR A 1 190 ? 4.023 -8.069 -21.464 1.00 58.38 190 THR A O 1
ATOM 1310 N N . THR A 1 191 ? 5.280 -6.798 -20.098 1.00 59.47 191 THR A N 1
ATOM 1311 C CA . THR A 1 191 ? 5.707 -7.857 -19.167 1.00 59.47 191 THR A CA 1
ATOM 1312 C C . THR A 1 191 ? 6.036 -7.266 -17.793 1.00 59.47 191 THR A C 1
ATOM 1314 O O . THR A 1 191 ? 6.856 -6.357 -17.675 1.00 59.47 191 THR A O 1
ATOM 1317 N N . CYS A 1 192 ? 5.427 -7.801 -16.731 1.00 59.59 192 CYS A N 1
ATOM 1318 C CA . CYS A 1 192 ? 5.902 -7.588 -15.363 1.00 59.59 192 CYS A CA 1
ATOM 1319 C C . CYS A 1 192 ? 7.061 -8.539 -15.089 1.00 59.59 192 CYS A C 1
ATOM 1321 O O . CYS A 1 192 ? 6.927 -9.540 -14.390 1.00 59.59 192 CYS A O 1
ATOM 1323 N N . GLY A 1 193 ? 8.185 -8.272 -15.744 1.00 53.78 193 GLY A N 1
ATOM 1324 C CA . GLY A 1 193 ? 9.442 -8.916 -15.420 1.00 53.78 193 GLY A CA 1
ATOM 1325 C C . GLY A 1 193 ? 10.204 -8.126 -14.396 1.00 53.78 193 GLY A C 1
ATOM 1326 O O . GLY A 1 193 ? 10.092 -6.904 -14.331 1.00 53.78 193 GLY A O 1
ATOM 1327 N N . GLY A 1 194 ? 10.983 -8.845 -13.591 1.00 52.09 194 GLY A N 1
ATOM 1328 C CA . GLY A 1 194 ? 12.064 -8.263 -12.813 1.00 52.09 194 GLY A CA 1
ATOM 1329 C C . GLY A 1 194 ? 13.022 -7.431 -13.686 1.00 52.09 194 GLY A C 1
ATOM 1330 O O . GLY A 1 194 ? 12.724 -7.131 -14.844 1.00 52.09 194 GLY A O 1
ATOM 1331 N N . PRO A 1 195 ? 14.189 -7.019 -13.155 1.00 53.44 195 PRO A N 1
ATOM 1332 C CA . PRO A 1 195 ? 15.167 -6.281 -13.955 1.00 53.44 195 PRO A CA 1
ATOM 1333 C C . PRO A 1 195 ? 15.330 -6.964 -15.322 1.00 53.44 195 PRO A C 1
ATOM 1335 O O . PRO A 1 195 ? 15.379 -8.199 -15.337 1.00 53.44 195 PRO A O 1
ATOM 1338 N N . PRO A 1 196 ? 15.346 -6.205 -16.441 1.00 63.50 196 PRO A N 1
ATOM 1339 C CA . PRO A 1 196 ? 15.302 -6.796 -17.773 1.00 63.50 196 PRO A CA 1
ATOM 1340 C C . PRO A 1 196 ? 16.341 -7.904 -17.842 1.00 63.50 196 PRO A C 1
ATOM 1342 O O . PRO A 1 196 ? 17.468 -7.679 -17.402 1.00 63.50 196 PRO A O 1
ATOM 1345 N N . CYS A 1 197 ? 15.949 -9.095 -18.297 1.00 70.69 197 CYS A N 1
ATOM 1346 C CA . CYS A 1 197 ? 16.865 -10.207 -18.500 1.00 70.69 197 CYS A CA 1
ATOM 1347 C C . CYS A 1 197 ? 17.214 -10.264 -19.990 1.00 70.69 197 CYS A C 1
ATOM 1349 O O . CYS A 1 197 ? 16.645 -11.043 -20.740 1.00 70.69 197 CYS A O 1
ATOM 1351 N N . PRO A 1 198 ? 18.148 -9.424 -20.466 1.00 78.88 198 PRO A N 1
ATOM 1352 C CA . PRO A 1 198 ? 18.387 -9.238 -21.897 1.00 78.88 198 PRO A CA 1
ATOM 1353 C C . PRO A 1 198 ? 19.070 -10.466 -22.511 1.00 78.88 198 PRO A C 1
ATOM 1355 O O . PRO A 1 198 ? 19.210 -10.577 -23.722 1.00 78.88 198 PRO A O 1
ATOM 1358 N N . TRP A 1 199 ? 19.534 -11.372 -21.651 1.00 85.31 199 TRP A N 1
ATOM 1359 C CA . TRP A 1 199 ? 20.140 -12.643 -22.001 1.00 85.31 199 TRP A CA 1
ATOM 1360 C C . TRP A 1 199 ? 19.112 -13.708 -22.395 1.00 85.31 199 TRP A C 1
ATOM 1362 O O . TRP A 1 199 ? 19.522 -14.735 -22.919 1.00 85.31 199 TRP A O 1
ATOM 1372 N N . ASP A 1 200 ? 17.822 -13.477 -22.138 1.00 86.00 200 ASP A N 1
ATOM 1373 C CA . ASP A 1 200 ? 16.704 -14.314 -22.581 1.00 86.00 200 ASP A CA 1
ATOM 1374 C C . ASP A 1 200 ? 16.078 -13.679 -23.828 1.00 86.00 200 ASP A C 1
ATOM 1376 O O . ASP A 1 200 ? 15.175 -12.848 -23.755 1.00 86.00 200 ASP A O 1
ATOM 1380 N N . CYS A 1 201 ? 16.645 -14.002 -24.986 1.00 84.88 201 CYS A N 1
ATOM 1381 C CA . CYS A 1 201 ? 16.246 -13.437 -26.276 1.00 84.88 201 CYS A CA 1
ATOM 1382 C C . CYS A 1 201 ? 15.637 -14.487 -27.218 1.00 84.88 201 CYS A C 1
ATOM 1384 O O . CYS A 1 201 ? 15.242 -14.165 -28.347 1.00 84.88 201 CYS A O 1
ATOM 1386 N N . ALA A 1 202 ? 15.568 -15.748 -26.782 1.00 87.00 202 ALA A N 1
ATOM 1387 C CA . ALA A 1 202 ? 15.012 -16.860 -27.526 1.00 87.00 202 ALA A CA 1
ATOM 1388 C C . ALA A 1 202 ? 13.822 -17.492 -26.780 1.00 87.00 202 ALA A C 1
ATOM 1390 O O . ALA A 1 202 ? 13.940 -17.901 -25.631 1.00 87.00 202 ALA A O 1
ATOM 1391 N N . PRO A 1 203 ? 12.675 -17.681 -27.451 1.00 81.88 203 PRO A N 1
ATOM 1392 C CA . PRO A 1 203 ? 12.400 -17.377 -28.849 1.00 81.88 203 PRO A CA 1
ATOM 1393 C C . PRO A 1 203 ? 12.248 -15.872 -29.111 1.00 81.88 203 PRO A C 1
ATOM 1395 O O . PRO A 1 203 ? 11.718 -15.120 -28.302 1.00 81.88 203 PRO A O 1
ATOM 1398 N N . LEU A 1 204 ? 12.676 -15.447 -30.300 1.00 72.12 204 LEU A N 1
ATOM 1399 C CA . LEU A 1 204 ? 12.527 -14.061 -30.740 1.00 72.12 204 LEU A CA 1
ATOM 1400 C C . LEU A 1 204 ? 11.036 -13.674 -30.849 1.00 72.12 204 LEU A C 1
ATOM 1402 O O . LEU A 1 204 ? 10.255 -14.477 -31.375 1.00 72.12 204 LEU A O 1
ATOM 1406 N N . PRO A 1 205 ? 10.647 -12.436 -30.488 1.00 61.09 205 PRO A N 1
ATOM 1407 C CA . PRO A 1 205 ? 11.500 -11.343 -30.010 1.00 61.09 205 PRO A CA 1
ATOM 1408 C C . PRO A 1 205 ? 11.633 -11.236 -28.478 1.00 61.09 205 PRO A C 1
ATOM 1410 O O . PRO A 1 205 ? 12.433 -10.416 -28.038 1.00 61.09 205 PRO A O 1
ATOM 1413 N N . ASP A 1 206 ? 10.888 -12.032 -27.702 1.00 64.25 206 ASP A N 1
ATOM 1414 C CA . ASP A 1 206 ? 10.565 -11.719 -26.298 1.00 64.25 206 ASP A CA 1
ATOM 1415 C C . ASP A 1 206 ? 11.107 -12.721 -25.252 1.00 64.25 206 ASP A C 1
ATOM 1417 O O . ASP A 1 206 ? 10.862 -12.527 -24.064 1.00 64.25 206 ASP A O 1
ATOM 1421 N N . GLY A 1 207 ? 11.826 -13.776 -25.659 1.00 77.06 207 GLY A N 1
ATOM 1422 C CA . GLY A 1 207 ? 12.361 -14.775 -24.720 1.00 77.06 207 GLY A CA 1
ATOM 1423 C C . GLY A 1 207 ? 11.300 -15.744 -24.174 1.00 77.06 207 GLY A C 1
ATOM 1424 O O . GLY A 1 207 ? 10.134 -15.723 -24.586 1.00 77.06 207 GLY A O 1
ATOM 1425 N N . ASN A 1 208 ? 11.700 -16.665 -23.293 1.00 79.00 208 ASN A N 1
ATOM 1426 C CA . ASN A 1 208 ? 10.797 -17.628 -22.630 1.00 79.00 208 ASN A CA 1
ATOM 1427 C C . ASN A 1 208 ? 10.958 -17.708 -21.100 1.00 79.00 208 ASN A C 1
ATOM 1429 O O . ASN A 1 208 ? 10.472 -18.655 -20.478 1.00 79.00 208 ASN A O 1
ATOM 1433 N N . GLY A 1 209 ? 11.637 -16.742 -20.495 1.00 78.50 209 GLY A N 1
ATOM 1434 C CA . GLY A 1 209 ? 11.977 -16.693 -19.078 1.00 78.50 209 GLY A CA 1
ATOM 1435 C C . GLY A 1 209 ? 13.186 -17.550 -18.689 1.00 78.50 209 GLY A C 1
ATOM 1436 O O . GLY A 1 209 ? 13.495 -17.646 -17.495 1.00 78.50 209 GLY A O 1
ATOM 1437 N N . GLN A 1 210 ? 13.876 -18.196 -19.636 1.00 85.62 210 GLN A N 1
ATOM 1438 C CA . GLN A 1 210 ? 15.001 -19.089 -19.352 1.00 85.62 210 GLN A CA 1
ATOM 1439 C C . GLN A 1 210 ? 16.206 -18.799 -20.240 1.00 85.62 210 GLN A C 1
ATOM 1441 O O . GLN A 1 210 ? 16.246 -19.227 -21.385 1.00 85.62 210 GLN A O 1
ATOM 1446 N N . VAL A 1 211 ? 17.271 -18.259 -19.645 1.00 88.94 211 VAL A N 1
ATOM 1447 C CA . VAL A 1 211 ? 18.568 -18.100 -20.309 1.00 88.94 211 VAL A CA 1
ATOM 1448 C C . VAL A 1 211 ? 19.231 -19.468 -20.461 1.00 88.94 211 VAL A C 1
ATOM 1450 O O . VAL A 1 211 ? 19.720 -20.066 -19.492 1.00 88.94 211 VAL A O 1
ATOM 1453 N N . ASN A 1 212 ? 19.238 -19.998 -21.677 1.00 91.50 212 ASN A N 1
ATOM 1454 C CA . ASN A 1 212 ? 19.733 -21.332 -21.968 1.00 91.50 212 ASN A CA 1
ATOM 1455 C C . ASN A 1 212 ? 20.440 -21.416 -23.338 1.00 91.50 212 ASN A C 1
ATOM 1457 O O . ASN A 1 212 ? 20.970 -20.443 -23.876 1.00 91.50 212 ASN A O 1
ATOM 1461 N N . ILE A 1 213 ? 20.559 -22.634 -23.872 1.00 93.88 213 ILE A N 1
ATOM 1462 C CA . ILE A 1 213 ? 21.239 -22.874 -25.146 1.00 93.88 213 ILE A CA 1
ATOM 1463 C C . ILE A 1 213 ? 20.528 -22.203 -26.327 1.00 93.88 213 ILE A C 1
ATOM 1465 O O . ILE A 1 213 ? 21.197 -21.841 -27.293 1.00 93.88 213 ILE A O 1
ATOM 1469 N N . ASP A 1 214 ? 19.213 -22.020 -26.251 1.00 92.62 214 ASP A N 1
ATOM 1470 C CA . ASP A 1 214 ? 18.424 -21.391 -27.306 1.00 92.62 214 ASP A CA 1
ATOM 1471 C C . ASP A 1 214 ? 18.803 -19.910 -27.463 1.00 92.62 214 ASP A C 1
ATOM 1473 O O . ASP A 1 214 ? 19.007 -19.452 -28.590 1.00 92.62 214 ASP A O 1
ATOM 1477 N N . ASP A 1 215 ? 19.036 -19.198 -26.359 1.00 92.00 215 ASP A N 1
ATOM 1478 C CA . ASP A 1 215 ? 19.507 -17.805 -26.351 1.00 92.00 215 ASP A CA 1
ATOM 1479 C C . ASP A 1 215 ? 20.927 -17.683 -26.876 1.00 92.00 215 ASP A C 1
ATOM 1481 O O . ASP A 1 215 ? 21.243 -16.823 -27.704 1.00 92.00 215 ASP A O 1
ATOM 1485 N N . LEU A 1 216 ? 21.791 -18.613 -26.461 1.00 93.31 216 LEU A N 1
ATOM 1486 C CA . LEU A 1 216 ? 23.161 -18.667 -26.952 1.00 93.31 216 LEU A CA 1
ATOM 1487 C C . LEU A 1 216 ? 23.184 -18.859 -28.472 1.00 93.31 216 LEU A C 1
ATOM 1489 O O . LEU A 1 216 ? 23.941 -18.199 -29.187 1.00 93.31 216 LEU A O 1
ATOM 1493 N N . VAL A 1 217 ? 22.344 -19.762 -28.976 1.00 94.06 217 VAL A N 1
ATOM 1494 C CA . VAL A 1 217 ? 22.206 -20.018 -30.410 1.00 94.06 217 VAL A CA 1
ATOM 1495 C C . VAL A 1 217 ? 21.603 -18.804 -31.123 1.00 94.06 217 VAL A C 1
ATOM 1497 O O . VAL A 1 217 ? 22.034 -18.496 -32.236 1.00 94.06 217 VAL A O 1
ATOM 1500 N N . ALA A 1 218 ? 20.672 -18.078 -30.504 1.00 91.38 218 ALA A N 1
ATOM 1501 C CA . ALA A 1 218 ? 20.095 -16.859 -31.067 1.00 91.38 218 ALA A CA 1
ATOM 1502 C C . ALA A 1 218 ? 21.127 -15.722 -31.219 1.00 91.38 218 ALA A C 1
ATOM 1504 O O . ALA A 1 218 ? 21.181 -15.099 -32.287 1.00 91.38 218 ALA A O 1
ATOM 1505 N N . VAL A 1 219 ? 22.011 -15.525 -30.230 1.00 92.12 219 VAL A N 1
ATOM 1506 C CA . VAL A 1 219 ? 23.162 -14.603 -30.328 1.00 92.12 219 VAL A CA 1
ATOM 1507 C C . VAL A 1 219 ? 24.109 -15.030 -31.453 1.00 92.12 219 VAL A C 1
ATOM 1509 O O . VAL A 1 219 ? 24.475 -14.217 -32.302 1.00 92.12 219 VAL A O 1
ATOM 1512 N N . ILE A 1 220 ? 24.477 -16.317 -31.517 1.00 93.00 220 ILE A N 1
ATOM 1513 C CA . ILE A 1 220 ? 25.388 -16.843 -32.552 1.00 93.00 220 ILE A CA 1
ATOM 1514 C C . ILE A 1 220 ? 24.804 -16.658 -33.958 1.00 93.00 220 ILE A C 1
ATOM 1516 O O . ILE A 1 220 ? 25.524 -16.280 -34.883 1.00 93.00 220 ILE A O 1
ATOM 1520 N N . ASN A 1 221 ? 23.506 -16.907 -34.133 1.00 92.62 221 ASN A N 1
ATOM 1521 C CA . ASN A 1 221 ? 22.836 -16.769 -35.428 1.00 92.62 221 ASN A CA 1
ATOM 1522 C C . ASN A 1 221 ? 22.712 -15.309 -35.888 1.00 92.62 221 ASN A C 1
ATOM 1524 O O . ASN A 1 221 ? 22.525 -15.067 -37.081 1.00 92.62 221 ASN A O 1
ATOM 1528 N N . SER A 1 222 ? 22.842 -14.358 -34.963 1.00 89.31 222 SER A N 1
ATOM 1529 C CA . SER A 1 222 ? 22.697 -12.919 -35.209 1.00 89.31 222 SER A CA 1
ATOM 1530 C C . SER A 1 222 ? 24.024 -12.161 -35.086 1.00 89.31 222 SER A C 1
ATOM 1532 O O . SER A 1 222 ? 24.044 -10.932 -35.082 1.00 89.31 222 SER A O 1
ATOM 1534 N N . PHE A 1 223 ? 25.147 -12.878 -35.002 1.00 91.75 223 PHE A N 1
ATOM 1535 C CA . PHE A 1 223 ? 26.467 -12.297 -34.774 1.00 91.75 223 PHE A CA 1
ATOM 1536 C C . PHE A 1 223 ? 26.870 -11.326 -35.897 1.00 91.75 223 PHE A C 1
ATOM 1538 O O . PHE A 1 223 ? 26.828 -11.659 -37.084 1.00 91.75 223 PHE A O 1
ATOM 1545 N N . GLY A 1 224 ? 27.299 -10.123 -35.521 1.00 87.00 224 GLY A N 1
ATOM 1546 C CA . GLY A 1 224 ? 27.625 -9.024 -36.430 1.00 87.00 224 GLY A CA 1
ATOM 1547 C C . GLY A 1 224 ? 26.424 -8.179 -36.869 1.00 87.00 224 GLY A C 1
ATOM 1548 O O . GLY A 1 224 ? 26.606 -7.269 -37.682 1.00 87.00 224 GLY A O 1
ATOM 1549 N N . ALA A 1 225 ? 25.217 -8.454 -36.365 1.00 88.19 225 ALA A N 1
ATOM 1550 C CA . ALA A 1 225 ? 24.065 -7.580 -36.560 1.00 88.19 225 ALA A CA 1
ATOM 1551 C C . ALA A 1 225 ? 24.196 -6.280 -35.748 1.00 88.19 225 ALA A C 1
ATOM 1553 O O . ALA A 1 225 ? 24.892 -6.219 -34.734 1.00 88.19 225 ALA A O 1
ATOM 1554 N N . LEU A 1 226 ? 23.518 -5.232 -36.221 1.00 85.75 226 LEU A N 1
ATOM 1555 C CA . LEU A 1 226 ? 23.411 -3.954 -35.521 1.00 85.75 226 LEU A CA 1
ATOM 1556 C C . LEU A 1 226 ? 22.151 -3.969 -34.653 1.00 85.75 226 LEU A C 1
ATOM 1558 O O . LEU A 1 226 ? 21.044 -3.996 -35.197 1.00 85.75 226 LEU A O 1
ATOM 1562 N N . GLY A 1 227 ? 22.335 -3.936 -33.335 1.00 79.75 227 GLY A N 1
ATOM 1563 C CA . GLY A 1 227 ? 21.264 -4.004 -32.346 1.00 79.75 227 GLY A CA 1
ATOM 1564 C C . GLY A 1 227 ? 20.394 -5.260 -32.440 1.00 79.75 227 GLY A C 1
ATOM 1565 O O . GLY A 1 227 ? 20.739 -6.252 -33.086 1.00 79.75 227 GLY A O 1
ATOM 1566 N N . GLY A 1 228 ? 19.219 -5.175 -31.821 1.00 79.44 228 GLY A N 1
ATOM 1567 C CA . GLY A 1 228 ? 18.200 -6.220 -31.840 1.00 79.44 228 GLY A CA 1
ATOM 1568 C C . GLY A 1 228 ? 17.998 -6.883 -30.475 1.00 79.44 228 GLY A C 1
ATOM 1569 O O . GLY A 1 228 ? 18.671 -6.539 -29.513 1.00 79.44 228 GLY A O 1
ATOM 1570 N N . PRO A 1 229 ? 17.064 -7.841 -30.386 1.00 77.19 229 PRO A N 1
ATOM 1571 C CA . PRO A 1 229 ? 16.646 -8.448 -29.118 1.00 77.19 229 PRO A CA 1
ATOM 1572 C C . PRO A 1 229 ? 17.738 -9.266 -28.409 1.00 77.19 229 PRO A C 1
ATOM 1574 O O . PRO A 1 229 ? 17.607 -9.522 -27.224 1.00 77.19 229 PRO A O 1
ATOM 1577 N N . CYS A 1 230 ? 18.814 -9.656 -29.103 1.00 85.19 230 CYS A N 1
ATOM 1578 C CA . CYS A 1 230 ? 19.955 -10.365 -28.510 1.00 85.19 230 CYS A CA 1
ATOM 1579 C C . CYS A 1 230 ? 21.202 -9.472 -28.310 1.00 85.19 230 CYS A C 1
ATOM 1581 O O . CYS A 1 230 ? 22.286 -9.996 -28.050 1.00 85.19 230 CYS A O 1
ATOM 1583 N N . ASP A 1 231 ? 21.072 -8.147 -28.464 1.00 87.44 231 ASP A N 1
ATOM 1584 C CA . ASP A 1 231 ? 22.097 -7.161 -28.084 1.00 87.44 231 ASP A CA 1
ATOM 1585 C C . ASP A 1 231 ? 21.982 -6.924 -26.569 1.00 87.44 231 ASP A C 1
ATOM 1587 O O . ASP A 1 231 ? 21.208 -6.098 -26.091 1.00 87.44 231 ASP A O 1
ATOM 1591 N N . SER A 1 232 ? 22.668 -7.772 -25.813 1.00 78.25 232 SER A N 1
ATOM 1592 C CA . SER A 1 232 ? 22.500 -7.988 -24.371 1.00 78.25 232 SER A CA 1
ATOM 1593 C C . SER A 1 232 ? 23.728 -7.579 -23.555 1.00 78.25 232 SER A C 1
ATOM 1595 O O . SER A 1 232 ? 23.717 -7.647 -22.319 1.00 78.25 232 SER A O 1
ATOM 1597 N N . ALA A 1 233 ? 24.798 -7.151 -24.229 1.00 78.50 233 ALA A N 1
ATOM 1598 C CA . ALA A 1 233 ? 25.967 -6.573 -23.596 1.00 78.50 233 ALA A CA 1
ATOM 1599 C C . ALA A 1 233 ? 25.596 -5.268 -22.858 1.00 78.50 233 ALA A C 1
ATOM 1601 O O . ALA A 1 233 ? 24.778 -4.487 -23.348 1.00 78.50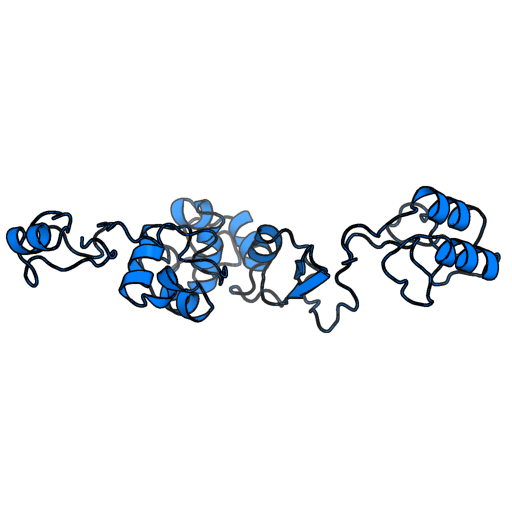 233 ALA A O 1
ATOM 1602 N N . PRO A 1 234 ? 26.188 -4.995 -21.681 1.00 67.06 234 PRO A N 1
ATOM 1603 C CA . PRO A 1 234 ? 25.984 -3.725 -20.989 1.00 67.06 234 PRO A CA 1
ATOM 1604 C C . PRO A 1 234 ? 26.465 -2.553 -21.857 1.00 67.06 234 PRO A C 1
ATOM 1606 O O . PRO A 1 234 ? 27.596 -2.597 -22.350 1.00 67.06 234 PRO A O 1
ATOM 1609 N N . ASP A 1 235 ? 25.654 -1.500 -22.008 1.00 67.00 235 ASP A N 1
ATOM 1610 C CA . ASP A 1 235 ? 26.131 -0.252 -22.614 1.00 67.00 235 ASP A CA 1
ATOM 1611 C C . ASP A 1 235 ? 27.055 0.517 -21.643 1.00 67.00 235 ASP A C 1
ATOM 1613 O O . ASP A 1 235 ? 27.225 0.165 -20.470 1.00 67.00 235 ASP A O 1
ATOM 1617 N N . ASN A 1 236 ? 27.656 1.597 -22.140 1.00 56.03 236 ASN A N 1
ATOM 1618 C CA . ASN A 1 236 ? 28.649 2.496 -21.548 1.00 56.03 236 ASN A CA 1
ATOM 1619 C C . ASN A 1 236 ? 28.231 3.212 -20.238 1.00 56.03 236 ASN A C 1
ATOM 1621 O O . ASN A 1 236 ? 28.816 4.242 -19.889 1.00 56.03 236 ASN A O 1
ATOM 1625 N N . GLY A 1 237 ? 27.249 2.694 -19.498 1.00 53.59 237 GLY A N 1
ATOM 1626 C CA . GLY A 1 237 ? 26.811 3.194 -18.195 1.00 53.59 237 GLY A CA 1
ATOM 1627 C C . GLY A 1 237 ? 25.563 4.078 -18.226 1.00 53.59 237 GLY A C 1
ATOM 1628 O O . GLY A 1 237 ? 25.350 4.823 -17.270 1.00 53.59 237 GLY A O 1
ATOM 1629 N N . ASP A 1 238 ? 24.751 4.021 -19.286 1.00 52.78 238 ASP A N 1
ATOM 1630 C CA . ASP A 1 238 ? 23.505 4.794 -19.412 1.00 52.78 238 ASP A CA 1
ATOM 1631 C C . ASP A 1 238 ? 22.260 4.091 -18.827 1.00 52.78 238 ASP A C 1
ATOM 1633 O O . ASP A 1 238 ? 21.193 4.695 -18.728 1.00 52.78 238 ASP A O 1
ATOM 1637 N N . GLY A 1 239 ? 22.411 2.840 -18.381 1.00 51.81 239 GLY A N 1
ATOM 1638 C CA . GLY A 1 239 ? 21.333 2.045 -17.791 1.00 51.81 239 GLY A CA 1
ATOM 1639 C C . GLY A 1 239 ? 20.444 1.327 -18.809 1.00 51.81 239 GLY A C 1
ATOM 1640 O O . GLY A 1 239 ? 19.429 0.761 -18.406 1.00 51.81 239 GLY A O 1
ATOM 1641 N N . THR A 1 240 ? 20.811 1.327 -20.093 1.00 56.94 240 THR A N 1
ATOM 1642 C CA . THR A 1 240 ? 20.183 0.510 -21.136 1.00 56.94 240 THR A CA 1
ATOM 1643 C C . THR A 1 240 ? 21.016 -0.740 -21.444 1.00 56.94 240 THR A C 1
ATOM 1645 O O . THR A 1 240 ? 22.202 -0.830 -21.109 1.00 56.94 240 THR A O 1
ATOM 1648 N N . PHE A 1 241 ? 20.365 -1.750 -22.022 1.00 66.44 241 PHE A N 1
ATOM 1649 C CA . PHE A 1 241 ? 21.018 -2.968 -22.495 1.00 66.44 241 PHE A CA 1
ATOM 1650 C C . PHE A 1 241 ? 21.225 -2.885 -24.005 1.00 66.44 241 PHE A C 1
ATOM 1652 O O . PHE A 1 241 ? 20.359 -2.376 -24.718 1.00 66.44 241 PHE A O 1
ATOM 1659 N N . GLY A 1 242 ? 22.360 -3.409 -24.459 1.00 72.06 242 GLY A N 1
ATOM 1660 C CA . GLY A 1 242 ? 22.774 -3.425 -25.851 1.00 72.06 242 GLY A CA 1
ATOM 1661 C C . GLY A 1 242 ? 23.751 -2.302 -26.181 1.00 72.06 242 GLY A C 1
ATOM 1662 O O . GLY A 1 242 ? 23.460 -1.122 -25.995 1.00 72.06 242 GLY A O 1
ATOM 1663 N N . ASN A 1 243 ? 24.925 -2.666 -26.698 1.00 80.88 243 ASN A N 1
ATOM 1664 C CA . ASN A 1 243 ? 25.958 -1.703 -27.108 1.00 80.88 243 ASN A CA 1
ATOM 1665 C C . ASN A 1 243 ? 25.821 -1.292 -28.591 1.00 80.88 243 ASN A C 1
ATOM 1667 O O . ASN A 1 243 ? 26.710 -0.651 -29.164 1.00 80.88 243 ASN A O 1
ATOM 1671 N N . GLY A 1 244 ? 24.710 -1.675 -29.227 1.00 82.75 244 GLY A N 1
ATOM 1672 C CA . GLY A 1 244 ? 24.393 -1.421 -30.626 1.00 82.75 244 GLY A CA 1
ATOM 1673 C C . GLY A 1 244 ? 24.942 -2.475 -31.587 1.00 82.75 244 GLY A C 1
ATOM 1674 O O . GLY A 1 244 ? 24.765 -2.326 -32.802 1.00 82.75 244 GLY A O 1
ATOM 1675 N N . THR A 1 245 ? 25.605 -3.529 -31.101 1.00 87.62 245 THR A N 1
ATOM 1676 C CA . THR A 1 245 ? 26.196 -4.576 -31.943 1.00 87.62 245 THR A CA 1
ATOM 1677 C C . THR A 1 245 ? 26.157 -5.943 -31.278 1.00 87.62 245 THR A C 1
ATOM 1679 O O . THR A 1 245 ? 26.740 -6.120 -30.222 1.00 87.62 245 THR A O 1
ATOM 1682 N N . ILE A 1 246 ? 25.615 -6.945 -31.973 1.00 90.00 246 ILE A N 1
ATOM 1683 C CA . ILE A 1 246 ? 25.668 -8.330 -31.494 1.00 90.00 246 ILE A CA 1
ATOM 1684 C C . ILE A 1 246 ? 27.056 -8.901 -31.786 1.00 90.00 246 ILE A C 1
ATOM 1686 O O . ILE A 1 246 ? 27.427 -9.119 -32.945 1.00 90.00 246 ILE A O 1
ATOM 1690 N N . ASN A 1 247 ? 27.847 -9.135 -30.749 1.00 90.31 247 ASN A N 1
ATOM 1691 C CA . ASN A 1 247 ? 29.220 -9.597 -30.842 1.00 90.31 247 ASN A CA 1
ATOM 1692 C C . ASN A 1 247 ? 29.593 -10.548 -29.681 1.00 90.31 247 ASN A C 1
ATOM 1694 O O . ASN A 1 247 ? 28.758 -11.254 -29.114 1.00 90.31 247 ASN A O 1
ATOM 1698 N N . ILE A 1 248 ? 30.893 -10.677 -29.402 1.00 91.12 248 ILE A N 1
ATOM 1699 C CA . ILE A 1 248 ? 31.401 -11.592 -28.376 1.00 91.12 248 ILE A CA 1
ATOM 1700 C C . ILE A 1 248 ? 30.953 -11.193 -26.968 1.00 91.12 248 ILE A C 1
ATOM 1702 O O . ILE A 1 248 ? 30.799 -12.067 -26.117 1.00 91.12 248 ILE A O 1
ATOM 1706 N N . ASP A 1 249 ? 30.728 -9.904 -26.734 1.00 88.62 249 ASP A N 1
ATOM 1707 C CA . ASP A 1 249 ? 30.304 -9.377 -25.446 1.00 88.62 249 ASP A CA 1
ATOM 1708 C C . ASP A 1 249 ? 28.896 -9.879 -25.104 1.00 88.62 249 ASP A C 1
ATOM 1710 O O . ASP A 1 249 ? 28.690 -10.343 -23.987 1.00 88.62 249 ASP A O 1
ATOM 1714 N N . ASP A 1 250 ? 27.979 -9.940 -26.074 1.00 90.31 250 ASP A N 1
ATOM 1715 C CA . ASP A 1 250 ? 26.629 -10.509 -25.914 1.00 90.31 250 ASP A CA 1
ATOM 1716 C C . ASP A 1 250 ? 26.666 -12.013 -25.656 1.00 90.31 250 ASP A C 1
ATOM 1718 O O . ASP A 1 250 ? 25.949 -12.539 -24.805 1.00 90.31 250 ASP A O 1
ATOM 1722 N N . LEU A 1 251 ? 27.565 -12.721 -26.346 1.00 90.88 251 LEU A N 1
ATOM 1723 C CA . LEU A 1 251 ? 27.755 -14.155 -26.140 1.00 90.88 251 LEU A CA 1
ATOM 1724 C C . LEU A 1 251 ? 28.217 -14.445 -24.707 1.00 90.88 251 LEU A C 1
ATOM 1726 O O . LEU A 1 251 ? 27.708 -15.351 -24.048 1.00 90.88 251 LEU A O 1
ATOM 1730 N N . VAL A 1 252 ? 29.189 -13.670 -24.222 1.00 89.94 252 VAL A N 1
ATOM 1731 C CA . VAL A 1 252 ? 29.695 -13.774 -22.849 1.00 89.94 252 VAL A CA 1
ATOM 1732 C C . VAL A 1 252 ? 28.617 -13.367 -21.846 1.00 89.94 252 VAL A C 1
ATOM 1734 O O . VAL A 1 252 ? 28.515 -13.984 -20.784 1.00 89.94 252 VAL A O 1
ATOM 1737 N N . ALA A 1 253 ? 27.796 -12.375 -22.183 1.00 86.00 253 ALA A N 1
ATOM 1738 C CA . ALA A 1 253 ? 26.702 -11.916 -21.347 1.00 86.00 253 ALA A CA 1
ATOM 1739 C C . ALA A 1 253 ? 25.654 -13.029 -21.139 1.00 86.00 253 ALA A C 1
ATOM 1741 O O . ALA A 1 253 ? 25.314 -13.319 -19.992 1.00 86.00 253 ALA A O 1
ATOM 1742 N N . VAL A 1 254 ? 25.256 -13.742 -22.201 1.00 89.62 254 VAL A N 1
ATOM 1743 C CA . VAL A 1 254 ? 24.367 -14.915 -22.095 1.00 89.62 254 VAL A CA 1
ATOM 1744 C C . VAL A 1 254 ? 25.017 -16.038 -21.286 1.00 89.62 254 VAL A C 1
ATOM 1746 O O . VAL A 1 254 ? 24.419 -16.524 -20.331 1.00 89.62 254 VAL A O 1
ATOM 1749 N N . ILE A 1 255 ? 26.269 -16.409 -21.586 1.00 90.12 255 ILE A N 1
ATOM 1750 C CA . ILE A 1 255 ? 26.993 -17.499 -20.895 1.00 90.12 255 ILE A CA 1
ATOM 1751 C C . ILE A 1 255 ? 27.087 -17.277 -19.383 1.00 90.12 255 ILE A C 1
ATOM 1753 O O . ILE A 1 255 ? 26.944 -18.225 -18.608 1.00 90.12 255 ILE A O 1
ATOM 1757 N N . ASN A 1 256 ? 27.328 -16.040 -18.953 1.00 87.81 256 ASN A N 1
ATOM 1758 C CA . ASN A 1 256 ? 27.489 -15.725 -17.537 1.00 87.81 256 ASN A CA 1
ATOM 1759 C C . ASN A 1 256 ? 26.167 -15.730 -16.753 1.00 87.81 256 ASN A C 1
ATOM 1761 O O . ASN A 1 256 ? 26.217 -15.714 -15.524 1.00 87.81 256 ASN A O 1
ATOM 1765 N N . ASN A 1 257 ? 25.015 -15.775 -17.432 1.00 85.69 257 ASN A N 1
ATOM 1766 C CA . ASN A 1 257 ? 23.692 -15.628 -16.822 1.00 85.69 257 ASN A CA 1
ATOM 1767 C C . ASN A 1 257 ? 22.737 -16.794 -17.140 1.00 85.69 257 ASN A C 1
ATOM 1769 O O . ASN A 1 257 ? 21.527 -16.618 -17.069 1.00 85.69 257 ASN A O 1
ATOM 1773 N N . PHE A 1 258 ? 23.263 -17.988 -17.454 1.00 89.38 258 PHE A N 1
ATOM 1774 C CA . PHE A 1 258 ? 22.448 -19.197 -17.649 1.00 89.38 258 PHE A CA 1
ATOM 1775 C C . PHE A 1 258 ? 21.564 -19.495 -16.432 1.00 89.38 258 PHE A C 1
ATOM 1777 O O . PHE A 1 258 ? 22.040 -19.521 -15.293 1.00 89.38 258 PHE A O 1
ATOM 1784 N N . GLY A 1 259 ? 20.307 -19.839 -16.696 1.00 84.06 259 GLY A N 1
ATOM 1785 C CA . GLY A 1 259 ? 19.315 -20.158 -15.680 1.00 84.06 259 GLY A CA 1
ATOM 1786 C C . GLY A 1 259 ? 18.005 -19.392 -15.870 1.00 84.06 259 GLY A C 1
ATOM 1787 O O . GLY A 1 259 ? 17.818 -18.704 -16.872 1.00 84.06 259 GLY A O 1
ATOM 1788 N N . PRO A 1 260 ? 17.067 -19.533 -14.922 1.00 78.06 260 PRO A N 1
ATOM 1789 C CA . PRO A 1 260 ? 15.809 -18.800 -14.963 1.00 78.06 260 PRO A CA 1
ATOM 1790 C C . PRO A 1 260 ? 16.048 -17.294 -14.798 1.00 78.06 260 PRO A C 1
ATOM 1792 O O . PRO A 1 260 ? 16.865 -16.879 -13.968 1.00 78.06 260 PRO A O 1
ATOM 1795 N N . CYS A 1 261 ? 15.298 -16.483 -15.543 1.00 71.12 261 CYS A N 1
ATOM 1796 C CA . CYS A 1 261 ? 15.281 -15.040 -15.344 1.00 71.12 261 CYS A CA 1
ATOM 1797 C C . CYS A 1 261 ? 14.769 -14.702 -13.931 1.00 71.12 261 CYS A C 1
ATOM 1799 O O . CYS A 1 261 ? 13.707 -15.184 -13.522 1.00 71.12 261 CYS A O 1
ATOM 1801 N N . PRO A 1 262 ? 15.477 -13.853 -13.165 1.00 60.84 262 PRO A N 1
ATOM 1802 C CA . PRO A 1 262 ? 14.977 -13.371 -11.884 1.00 60.84 262 PRO A CA 1
ATOM 1803 C C . PRO A 1 262 ? 13.665 -12.590 -12.065 1.00 60.84 262 PRO A C 1
ATOM 1805 O O . PRO A 1 262 ? 13.630 -11.594 -12.781 1.00 60.84 262 PRO A O 1
ATOM 1808 N N . GLY A 1 263 ? 12.591 -13.012 -11.390 1.00 55.16 263 GLY A N 1
ATOM 1809 C CA . GLY A 1 263 ? 11.297 -12.317 -11.441 1.00 55.16 263 GLY A CA 1
ATOM 1810 C C . GLY A 1 263 ? 10.454 -12.612 -12.689 1.00 55.16 263 GLY A C 1
ATOM 1811 O O . GLY A 1 263 ? 9.638 -11.780 -13.078 1.00 55.16 263 GLY A O 1
ATOM 1812 N N . GLN A 1 264 ? 10.648 -13.765 -13.335 1.00 51.56 264 GLN A N 1
ATOM 1813 C CA . GLN A 1 264 ? 9.693 -14.330 -14.293 1.00 51.56 264 GLN A CA 1
ATOM 1814 C C . GLN A 1 264 ? 9.126 -15.649 -13.746 1.00 51.56 264 GLN A C 1
ATOM 1816 O O . GLN A 1 264 ? 9.884 -16.421 -13.149 1.00 51.56 264 GLN A O 1
ATOM 1821 N N . PRO A 1 265 ? 7.814 -15.918 -13.890 1.00 44.41 265 PRO A N 1
ATOM 1822 C CA . PRO A 1 265 ? 7.263 -17.221 -13.542 1.00 44.41 265 PRO A CA 1
ATOM 1823 C C . PRO A 1 265 ? 7.866 -18.306 -14.449 1.00 44.41 265 PRO A C 1
ATOM 1825 O O . PRO A 1 265 ? 8.065 -18.084 -15.642 1.00 44.41 265 PRO A O 1
ATOM 1828 N N . LEU A 1 266 ? 8.192 -19.454 -13.840 1.00 42.03 266 LEU A N 1
ATOM 1829 C CA . LEU A 1 266 ? 8.785 -20.635 -14.486 1.00 42.03 266 LEU A CA 1
ATOM 1830 C C . LEU A 1 266 ? 7.879 -21.280 -15.541 1.00 42.03 266 LEU A C 1
ATOM 1832 O O . LEU A 1 266 ? 6.650 -21.338 -15.301 1.00 42.03 266 LEU A O 1
#

Foldseek 3Di:
DAPQLDDDACVRPPPVRCVVRVHDDPDNVDDDLPPDGGDHVQPPDDDAQLAWDFIAFHNQRSLRSVLCNVPVCSRPGGRGPVSNVVLLVDCSQFQPLQDLPADDQQAWRFGAFHRQRSLRSVLCRVPVCSHVPTRHNVSNVLSCQAVSSVFAFWWWQALAWDIDRHQTPVNSVVRVTDTDPTNQGPVNDPTSADLDPLLQCPPPRHGDQFLDVRSLVVLVVQAFPFDGSLQAADDPPPSDGHPRGSHVRSNVSSVVDGGGGRRYHD

Secondary structure (DSSP, 8-state):
--TTS----TTTS-HHHHHHTT-----TT--TTSS-----TT-S-SS-SSS--SSSS-S-HHHHHHHHHH-THHHHT---HHHHHHHHT-TTTS-TT-STTS--TTS--SSSS-S-HHHHHHHHHH-THHHHT---HHHHHHHTT-GGGTPPP--EE-TTS-EESS--HHHHHHTT-EEPSTT--TTT-S---SS--TT---STTT--SEESHHHHHHHHHTTT-SSSTT--SBPSSSS-B--SS-SHHHHHHHHHT-EEPTTS--

pLDDT: mean 81.88, std 11.09, range [42.03, 96.12]